Protein AF-A0A060W1A6-F1 (afdb_monomer_lite)

pLDDT: mean 77.22, std 20.73, range [36.34, 98.19]

Organism: Oncorhynchus mykiss (NCBI:txid8022)

Foldseek 3Di:
DVVVLVVLVVLLVVLVVLLPCVVLVVLVVVLVVLVVVLVPDCLPPVLVVVLVVLVVQLVVVVVVVVVVVPDPDDPDDDDDCPSVVVSVVVNVVSVVVSVVSVVVSVVSVVVSVVSVVVSVVVVVVSVVSNVVSVVSNVVSVVVVVVVVVVVVVVVVVVVVVVPPPDDDDDDDDDDDDDDDVVVVVVVVVVVVVVVVVVVVVVVVVVVVVVVVVVVVVVVVVVPVVVPPPPDPVVVVVVVVVVVVVVVVVVVPD

Structure (mmCIF, N/CA/C/O backbone):
data_AF-A0A060W1A6-F1
#
_entry.id   AF-A0A060W1A6-F1
#
loop_
_atom_site.group_PDB
_atom_site.id
_atom_site.type_symbol
_atom_site.label_atom_id
_atom_site.label_alt_id
_atom_site.label_comp_id
_atom_site.label_asym_id
_atom_site.label_entity_id
_atom_site.label_seq_id
_atom_site.pdbx_PDB_ins_code
_atom_site.Cartn_x
_atom_site.Cartn_y
_atom_site.Cartn_z
_atom_site.occupancy
_atom_site.B_iso_or_equiv
_atom_site.auth_seq_id
_atom_site.auth_comp_id
_atom_site.auth_asym_id
_atom_site.auth_atom_id
_atom_site.pdbx_PDB_model_num
ATOM 1 N N . MET A 1 1 ? 19.693 -1.799 -41.233 1.00 82.56 1 MET A N 1
ATOM 2 C CA . MET A 1 1 ? 20.035 -0.903 -40.112 1.00 82.56 1 MET A CA 1
ATOM 3 C C . MET A 1 1 ? 18.896 0.068 -39.831 1.00 82.56 1 MET A C 1
ATOM 5 O O . MET A 1 1 ? 18.281 -0.092 -38.795 1.00 82.56 1 MET A O 1
ATOM 9 N N . LEU A 1 2 ? 18.504 0.937 -40.778 1.00 84.94 2 LEU A N 1
ATOM 10 C CA . LEU A 1 2 ? 17.383 1.883 -40.603 1.00 84.94 2 LEU A CA 1
ATOM 11 C C . LEU A 1 2 ? 16.088 1.234 -40.075 1.00 84.94 2 LEU A C 1
ATOM 13 O O . LEU A 1 2 ? 15.564 1.667 -39.060 1.00 84.94 2 LEU A O 1
ATOM 17 N N . LYS A 1 3 ? 15.629 0.143 -40.707 1.00 88.06 3 LYS A N 1
ATOM 18 C CA . LYS A 1 3 ? 14.440 -0.597 -40.253 1.00 88.06 3 LYS A CA 1
ATOM 19 C C . LYS A 1 3 ? 14.580 -1.135 -38.822 1.00 88.06 3 LYS A C 1
ATOM 21 O O . LYS A 1 3 ? 13.677 -0.964 -38.027 1.00 88.06 3 LYS A O 1
ATOM 26 N N . ALA A 1 4 ? 15.735 -1.707 -38.479 1.00 88.81 4 ALA A N 1
ATOM 27 C CA . ALA A 1 4 ? 15.982 -2.228 -37.134 1.00 88.81 4 ALA A CA 1
ATOM 28 C C . ALA A 1 4 ? 15.995 -1.116 -36.070 1.00 88.81 4 ALA A C 1
ATOM 30 O O . ALA A 1 4 ? 15.543 -1.342 -34.960 1.00 88.81 4 ALA A O 1
ATOM 31 N N . TRP A 1 5 ? 16.483 0.082 -36.408 1.00 90.00 5 TRP A N 1
ATOM 32 C CA . TRP A 1 5 ? 16.434 1.234 -35.501 1.00 90.00 5 TRP A CA 1
ATOM 33 C C . TRP A 1 5 ? 15.017 1.766 -35.312 1.00 90.00 5 TRP A C 1
ATOM 35 O O . TRP A 1 5 ? 14.686 2.203 -34.219 1.00 90.00 5 TRP A O 1
ATOM 45 N N . GLN A 1 6 ? 14.193 1.706 -36.356 1.00 90.81 6 GLN A N 1
ATOM 46 C CA . GLN A 1 6 ? 12.785 2.077 -36.280 1.00 90.81 6 GLN A CA 1
ATOM 47 C C . GLN A 1 6 ? 11.972 1.053 -35.471 1.00 90.81 6 GLN A C 1
ATOM 49 O O . GLN A 1 6 ? 11.117 1.434 -34.678 1.00 90.81 6 GLN A O 1
ATOM 54 N N . ASP A 1 7 ? 12.274 -0.239 -35.620 1.00 91.50 7 ASP A N 1
ATOM 55 C CA . ASP A 1 7 ? 11.693 -1.299 -34.788 1.00 91.50 7 ASP A CA 1
ATOM 56 C C . ASP A 1 7 ? 12.111 -1.121 -33.312 1.00 91.50 7 ASP A C 1
ATOM 58 O O . ASP A 1 7 ? 11.297 -1.290 -32.403 1.00 91.50 7 ASP A O 1
ATOM 62 N N . ASP A 1 8 ? 13.372 -0.741 -33.065 1.00 91.06 8 ASP A N 1
ATOM 63 C CA . ASP A 1 8 ? 13.878 -0.441 -31.724 1.00 91.06 8 ASP A CA 1
ATOM 64 C C . ASP A 1 8 ? 13.192 0.807 -31.117 1.00 91.06 8 ASP A C 1
ATOM 66 O O . ASP A 1 8 ? 12.841 0.807 -29.940 1.00 91.06 8 ASP A O 1
ATOM 70 N N . GLU A 1 9 ? 12.943 1.853 -31.907 1.00 88.81 9 GLU A N 1
ATOM 71 C CA . GLU A 1 9 ? 12.192 3.049 -31.488 1.00 88.81 9 GLU A CA 1
ATOM 72 C C . GLU A 1 9 ? 10.755 2.702 -31.071 1.00 88.81 9 GLU A C 1
ATOM 74 O O . GLU A 1 9 ? 10.356 2.985 -29.944 1.00 88.81 9 GLU A O 1
ATOM 79 N N . GLN A 1 10 ? 10.016 1.972 -31.913 1.00 91.31 10 GLN A N 1
ATOM 80 C CA . GLN A 1 10 ? 8.648 1.535 -31.597 1.00 91.31 10 GLN A CA 1
ATOM 81 C C . GLN A 1 10 ? 8.587 0.658 -30.341 1.00 91.31 10 GLN A C 1
ATOM 83 O O . GLN A 1 10 ? 7.646 0.735 -29.549 1.00 91.31 10 GLN A O 1
ATOM 88 N N . LYS A 1 11 ? 9.596 -0.196 -30.145 1.00 91.75 11 LYS A N 1
ATOM 89 C CA . LYS A 1 11 ? 9.701 -1.032 -28.950 1.00 91.75 11 LYS A CA 1
ATOM 90 C C . LYS A 1 11 ? 9.964 -0.201 -27.691 1.00 91.75 11 LYS A C 1
ATOM 92 O O . LYS A 1 11 ? 9.432 -0.538 -26.637 1.00 91.75 11 LYS A O 1
ATOM 97 N N . ALA A 1 12 ? 10.759 0.864 -27.793 1.00 90.19 12 ALA A N 1
ATOM 98 C CA . ALA A 1 12 ? 10.989 1.788 -26.687 1.00 90.19 12 ALA A CA 1
ATOM 99 C C . ALA A 1 12 ? 9.704 2.538 -26.301 1.00 90.19 12 ALA A C 1
ATOM 101 O O . ALA A 1 12 ? 9.381 2.596 -25.116 1.00 90.19 12 ALA A O 1
ATOM 102 N N . ASP A 1 13 ? 8.927 3.000 -27.284 1.00 88.69 13 ASP A N 1
ATOM 103 C CA . ASP A 1 13 ? 7.631 3.653 -27.045 1.00 88.69 13 ASP A CA 1
ATOM 104 C C . ASP A 1 13 ? 6.638 2.721 -26.328 1.00 88.69 13 ASP A C 1
ATOM 106 O O . ASP A 1 13 ? 5.902 3.137 -25.429 1.00 88.69 13 ASP A O 1
ATOM 110 N N . ALA A 1 14 ? 6.645 1.430 -26.674 1.00 89.69 14 ALA A N 1
ATOM 111 C CA . ALA A 1 14 ? 5.808 0.433 -26.012 1.00 89.69 14 ALA A CA 1
ATOM 112 C C . ALA A 1 14 ? 6.161 0.255 -24.522 1.00 89.69 14 ALA A C 1
ATOM 114 O O . ALA A 1 14 ? 5.269 0.028 -23.702 1.00 89.69 14 ALA A O 1
ATOM 115 N N . PHE A 1 15 ? 7.434 0.394 -24.136 1.00 88.38 15 PHE A N 1
ATOM 116 C CA . PHE A 1 15 ? 7.837 0.304 -22.728 1.00 88.38 15 PHE A CA 1
ATOM 117 C C . PHE A 1 15 ? 7.279 1.442 -21.874 1.00 88.38 15 PHE A C 1
ATOM 119 O O . PHE A 1 15 ? 6.982 1.226 -20.698 1.00 88.38 15 PHE A O 1
ATOM 126 N N . THR A 1 16 ? 7.088 2.629 -22.453 1.00 79.25 16 THR A N 1
ATOM 127 C CA . THR A 1 16 ? 6.478 3.768 -21.757 1.00 79.25 16 THR A CA 1
ATOM 128 C C . THR A 1 16 ? 5.019 3.494 -21.393 1.00 79.25 16 THR A C 1
ATOM 130 O O . THR A 1 16 ? 4.589 3.881 -20.313 1.00 79.25 16 THR A O 1
ATOM 133 N N . GLN A 1 17 ? 4.280 2.766 -22.236 1.00 72.19 17 GLN A N 1
ATOM 134 C CA . GLN A 1 17 ? 2.898 2.360 -21.942 1.00 72.19 17 GLN A CA 1
ATOM 135 C C . GLN A 1 17 ? 2.829 1.209 -20.926 1.00 72.19 17 GLN A C 1
ATOM 137 O O . GLN A 1 17 ? 1.973 1.200 -20.052 1.00 72.19 17 GLN A O 1
ATOM 142 N N . VAL A 1 18 ? 3.749 0.242 -21.003 1.00 67.19 18 VAL A N 1
ATOM 143 C CA . VAL A 1 18 ? 3.794 -0.906 -20.073 1.00 67.19 18 VAL A CA 1
ATOM 144 C C . VAL A 1 18 ? 4.237 -0.499 -18.658 1.00 67.19 18 VAL A C 1
ATOM 146 O O . VAL A 1 18 ? 3.909 -1.179 -17.688 1.00 67.19 18 VAL A O 1
ATOM 149 N N . SER A 1 19 ? 4.954 0.617 -18.528 1.00 66.50 19 SER A N 1
ATOM 150 C CA . SER A 1 19 ? 5.417 1.165 -17.246 1.00 66.50 19 SER A CA 1
ATOM 151 C C . SER A 1 19 ? 4.411 2.124 -16.599 1.00 66.50 19 SER A C 1
ATOM 153 O O . SER A 1 19 ? 4.788 2.905 -15.729 1.00 66.50 19 SER A O 1
ATOM 155 N N . GLU A 1 20 ? 3.145 2.123 -17.022 1.00 74.94 20 GLU A N 1
ATOM 156 C CA . GLU A 1 20 ? 2.114 2.967 -16.417 1.00 74.94 20 GLU A CA 1
ATOM 157 C C . GLU A 1 20 ? 1.774 2.464 -15.001 1.00 74.94 20 GLU A C 1
ATOM 159 O O . GLU A 1 20 ? 0.906 1.622 -14.799 1.00 74.94 20 GLU A O 1
ATOM 164 N N . VAL A 1 21 ? 2.499 2.976 -14.001 1.00 87.62 21 VAL A N 1
ATOM 165 C CA . VAL A 1 21 ? 2.339 2.645 -12.568 1.00 87.62 21 VAL A CA 1
ATOM 166 C C . VAL A 1 21 ? 1.267 3.512 -11.889 1.00 87.62 21 VAL A C 1
ATOM 168 O O . VAL A 1 21 ? 0.930 3.279 -10.731 1.00 87.62 21 VAL A O 1
ATOM 171 N N . GLY A 1 22 ? 0.684 4.486 -12.600 1.00 89.00 22 GLY A N 1
ATOM 172 C CA . GLY A 1 22 ? -0.256 5.463 -12.032 1.00 89.00 22 GLY A CA 1
ATOM 173 C C . GLY A 1 22 ? -1.437 4.830 -11.290 1.00 89.00 22 GLY A C 1
ATOM 174 O O . GLY A 1 22 ? -1.790 5.274 -10.204 1.00 89.00 22 GLY A O 1
ATOM 175 N N . TYR A 1 23 ? -1.973 3.719 -11.799 1.00 91.62 23 TYR A N 1
ATOM 176 C CA . TYR A 1 23 ? -3.067 3.004 -11.136 1.00 91.62 23 TYR A CA 1
ATOM 177 C C . TYR A 1 23 ? -2.673 2.417 -9.767 1.00 91.62 23 TYR A C 1
ATOM 179 O O . TYR A 1 23 ? -3.511 2.345 -8.870 1.00 91.62 23 TYR A O 1
ATOM 187 N N . LEU A 1 24 ? -1.412 1.993 -9.586 1.00 94.62 24 LEU A N 1
ATOM 188 C CA . LEU A 1 24 ? -0.920 1.500 -8.295 1.00 94.62 24 LEU A CA 1
ATOM 189 C C . LEU A 1 24 ? -0.750 2.646 -7.304 1.00 94.62 24 LEU A C 1
ATOM 191 O O . LEU A 1 24 ? -1.066 2.466 -6.133 1.00 94.62 24 LEU A O 1
ATOM 195 N N . ASP A 1 25 ? -0.289 3.808 -7.767 1.00 94.25 25 ASP A N 1
ATOM 196 C CA . ASP A 1 25 ? -0.175 5.006 -6.933 1.00 94.25 25 ASP A CA 1
ATOM 197 C C . ASP A 1 25 ? -1.554 5.462 -6.435 1.00 94.25 25 ASP A C 1
ATOM 199 O O . ASP A 1 25 ? -1.754 5.639 -5.235 1.00 94.25 25 ASP A O 1
ATOM 203 N N . GLU A 1 26 ? -2.551 5.520 -7.322 1.00 95.44 26 GLU A N 1
ATOM 204 C CA . GLU A 1 26 ? -3.940 5.813 -6.949 1.00 95.44 26 GLU A CA 1
ATOM 205 C C . GLU A 1 26 ? -4.497 4.799 -5.932 1.00 95.44 26 GLU A C 1
ATOM 207 O O . GLU A 1 26 ? -5.104 5.190 -4.928 1.00 95.44 26 GLU A O 1
ATOM 212 N N . GLU A 1 27 ? -4.266 3.497 -6.149 1.00 95.75 27 GLU A N 1
ATOM 213 C CA . GLU A 1 27 ? -4.705 2.432 -5.237 1.00 95.75 27 GLU A CA 1
ATOM 214 C C . GLU A 1 27 ? -4.027 2.555 -3.858 1.00 95.75 27 GLU A C 1
ATOM 216 O O . GLU A 1 27 ? -4.690 2.394 -2.828 1.00 95.75 27 GLU A O 1
ATOM 221 N N . ILE A 1 28 ? -2.732 2.895 -3.823 1.00 97.38 28 ILE A N 1
ATOM 222 C CA . ILE A 1 28 ? -1.958 3.123 -2.594 1.00 97.38 28 ILE A CA 1
ATOM 223 C C . ILE A 1 28 ? -2.456 4.363 -1.856 1.00 97.38 28 ILE A C 1
ATOM 225 O O . ILE A 1 28 ? -2.687 4.289 -0.650 1.00 97.38 28 ILE A O 1
ATOM 229 N N . VAL A 1 29 ? -2.651 5.485 -2.550 1.00 97.69 29 VAL A N 1
ATOM 230 C CA . VAL A 1 29 ? -3.128 6.739 -1.951 1.00 97.69 29 VAL A CA 1
ATOM 231 C C . VAL A 1 29 ? -4.530 6.561 -1.371 1.00 97.69 29 VAL A C 1
ATOM 233 O O . VAL A 1 29 ? -4.781 6.979 -0.239 1.00 97.69 29 VAL A O 1
ATOM 236 N N . CYS A 1 30 ? -5.425 5.889 -2.099 1.00 97.50 30 CYS A N 1
ATOM 237 C CA . CYS A 1 30 ? -6.768 5.571 -1.617 1.00 97.50 30 CYS A CA 1
ATOM 238 C C . CYS A 1 30 ? -6.733 4.660 -0.382 1.00 97.50 30 CYS A C 1
ATOM 240 O O . CYS A 1 30 ? -7.434 4.902 0.596 1.00 97.50 30 CYS A O 1
ATOM 242 N N . LEU A 1 31 ? -5.905 3.614 -0.388 1.00 97.81 31 LEU A N 1
ATOM 243 C CA . LEU A 1 31 ? -5.775 2.732 0.770 1.00 97.81 31 LEU A CA 1
ATOM 244 C C . LEU A 1 31 ? -5.149 3.455 1.971 1.00 97.81 31 LEU A C 1
ATOM 246 O O . LEU A 1 31 ? -5.544 3.236 3.116 1.00 97.81 31 LEU A O 1
ATOM 250 N N . HIS A 1 32 ? -4.179 4.332 1.721 1.00 97.44 32 HIS A N 1
ATOM 251 C CA . HIS A 1 32 ? -3.531 5.122 2.757 1.00 97.44 32 HIS A CA 1
ATOM 252 C C . HIS A 1 32 ? -4.511 6.091 3.425 1.00 97.44 32 HIS A C 1
ATOM 254 O O . HIS A 1 32 ? -4.523 6.184 4.654 1.00 97.44 32 HIS A O 1
ATOM 260 N N . SER A 1 33 ? -5.365 6.775 2.653 1.00 96.75 33 SER A N 1
ATOM 261 C CA . SER A 1 33 ? -6.379 7.670 3.219 1.00 96.75 33 SER A CA 1
ATOM 262 C C . SER A 1 33 ? -7.366 6.912 4.111 1.00 96.75 33 SER A C 1
ATOM 264 O O . SER A 1 33 ? -7.605 7.341 5.241 1.00 96.75 33 SER A O 1
ATOM 266 N N . GLU A 1 34 ? -7.842 5.739 3.682 1.00 95.75 34 GLU A N 1
ATOM 267 C CA . GLU A 1 34 ? -8.705 4.869 4.495 1.00 95.75 34 GLU A CA 1
ATOM 268 C C . GLU A 1 34 ? -8.041 4.461 5.823 1.00 95.75 34 GLU A C 1
ATOM 270 O O . GLU A 1 34 ? -8.668 4.506 6.885 1.00 95.75 34 GLU A O 1
ATOM 275 N N . ILE A 1 35 ? -6.754 4.099 5.797 1.00 95.81 35 ILE A N 1
ATOM 276 C CA . ILE A 1 35 ? -5.996 3.739 7.006 1.00 95.81 35 ILE A CA 1
ATOM 277 C C . ILE A 1 35 ? -5.891 4.930 7.961 1.00 95.81 35 ILE A C 1
ATOM 279 O O . ILE A 1 35 ? -6.104 4.779 9.167 1.00 95.81 35 ILE A O 1
ATOM 283 N N . VAL A 1 36 ? -5.583 6.119 7.440 1.00 95.25 36 VAL A N 1
ATOM 284 C CA . VAL A 1 36 ? -5.479 7.341 8.248 1.00 95.25 36 VAL A CA 1
ATOM 285 C C . VAL A 1 36 ? -6.828 7.692 8.881 1.00 95.25 36 VAL A C 1
ATOM 287 O O . VAL A 1 36 ? -6.881 8.057 10.059 1.00 95.25 36 VAL A O 1
ATOM 290 N N . GLU A 1 37 ? -7.929 7.547 8.146 1.00 92.12 37 GLU A N 1
ATOM 291 C CA . GLU A 1 37 ? -9.279 7.742 8.681 1.00 92.12 37 GLU A CA 1
ATOM 292 C C . GLU A 1 37 ? -9.609 6.738 9.793 1.00 92.12 37 GLU A C 1
ATOM 294 O O . GLU A 1 37 ? -10.114 7.129 10.852 1.00 92.12 37 GLU A O 1
ATOM 299 N N . LEU A 1 38 ? -9.256 5.461 9.610 1.00 91.19 38 LEU A N 1
ATOM 300 C CA . LEU A 1 38 ? -9.423 4.429 10.636 1.00 91.19 38 LEU A CA 1
ATOM 301 C C . LEU A 1 38 ? -8.630 4.746 11.909 1.00 91.19 38 LEU A C 1
ATOM 303 O O . LEU A 1 38 ? -9.170 4.622 13.010 1.00 91.19 38 LEU A O 1
ATOM 307 N N . GLN A 1 39 ? -7.383 5.204 11.776 1.00 88.81 39 GLN A N 1
ATOM 308 C CA . GLN A 1 39 ? -6.528 5.585 12.907 1.00 88.81 39 GLN A CA 1
ATOM 309 C C . GLN A 1 39 ? -7.038 6.824 13.655 1.00 88.81 39 GLN A C 1
ATOM 311 O O . GLN A 1 39 ? -6.827 6.955 14.863 1.00 88.81 39 GLN A O 1
ATOM 316 N N . ARG A 1 40 ? -7.731 7.736 12.964 1.00 87.94 40 ARG A N 1
ATOM 317 C CA . ARG A 1 40 ? -8.351 8.918 13.581 1.00 87.94 40 ARG A CA 1
ATOM 318 C C . ARG A 1 40 ? -9.650 8.615 14.324 1.00 87.94 40 ARG A C 1
ATOM 320 O O . ARG A 1 40 ? -10.127 9.476 15.068 1.00 87.94 40 ARG A O 1
ATOM 327 N N . SER A 1 41 ? -10.222 7.424 14.163 1.00 79.88 41 SER A N 1
ATOM 328 C CA . SER A 1 41 ? -11.489 7.083 14.804 1.00 79.88 41 SER A CA 1
ATOM 329 C C . SER A 1 41 ? -11.366 7.057 16.342 1.00 79.88 41 SER A C 1
ATOM 331 O O . SER A 1 41 ? -10.503 6.366 16.888 1.00 79.88 41 SER A O 1
ATOM 333 N N . PRO A 1 42 ? -12.236 7.761 17.097 1.00 69.12 42 PRO A N 1
ATOM 334 C CA . PRO A 1 42 ? -12.169 7.861 18.563 1.00 69.12 42 PRO A CA 1
ATOM 335 C C . PRO A 1 42 ? -12.665 6.601 19.299 1.00 69.12 42 PRO A C 1
ATOM 337 O O . PRO A 1 42 ? -13.009 6.660 20.481 1.00 69.12 42 PRO A O 1
ATOM 340 N N . PHE A 1 43 ? -12.719 5.472 18.600 1.00 66.31 43 PHE A N 1
ATOM 341 C CA . PHE A 1 43 ? -13.570 4.331 18.896 1.00 66.31 43 PHE A CA 1
ATOM 342 C C . PHE A 1 43 ? -13.287 3.646 20.240 1.00 66.31 43 PHE A C 1
ATOM 344 O O . PHE A 1 43 ? -14.209 3.281 20.961 1.00 66.31 43 PHE A O 1
ATOM 351 N N . ALA A 1 44 ? -12.014 3.545 20.624 1.00 59.25 44 ALA A N 1
ATOM 352 C CA . ALA A 1 44 ? -11.625 2.944 21.899 1.00 59.25 44 ALA A CA 1
ATOM 353 C C . ALA A 1 44 ? -11.688 3.932 23.078 1.00 59.25 44 ALA A C 1
ATOM 355 O O . ALA A 1 44 ? -11.971 3.536 24.204 1.00 59.25 44 ALA A O 1
ATOM 356 N N . ARG A 1 45 ? -11.438 5.228 22.835 1.00 61.44 45 ARG A N 1
ATOM 357 C CA . ARG A 1 45 ? -11.211 6.201 23.918 1.00 61.44 45 ARG A CA 1
ATOM 358 C C . ARG A 1 45 ? -12.487 6.646 24.625 1.00 61.44 45 ARG A C 1
ATOM 360 O O . ARG A 1 45 ? -12.491 6.696 25.839 1.00 61.44 45 ARG A O 1
ATOM 367 N N . ARG A 1 46 ? -13.574 6.933 23.901 1.00 64.94 46 ARG A N 1
ATOM 368 C CA . ARG A 1 46 ? -14.823 7.430 24.529 1.00 64.94 46 ARG A CA 1
ATOM 369 C C . ARG A 1 46 ? -15.660 6.340 25.207 1.00 64.94 46 ARG A C 1
ATOM 371 O O . ARG A 1 46 ? -16.673 6.636 25.828 1.00 64.94 46 ARG A O 1
ATOM 378 N N . GLN A 1 47 ? -15.298 5.079 25.003 1.00 65.62 47 GLN A N 1
ATOM 379 C CA . GLN A 1 47 ? -16.130 3.934 25.353 1.00 65.62 47 GLN A CA 1
ATOM 380 C C . GLN A 1 47 ? -15.683 3.246 26.650 1.00 65.62 47 GLN A C 1
ATOM 382 O O . GLN A 1 47 ? -16.516 2.627 27.318 1.00 65.62 47 GLN A O 1
ATOM 387 N N . ALA A 1 48 ? -14.405 3.395 27.019 1.00 71.75 48 ALA A N 1
ATOM 388 C CA . ALA A 1 48 ? -13.881 2.992 28.322 1.00 71.75 48 ALA A CA 1
ATOM 389 C C . ALA A 1 48 ? -14.642 3.694 29.463 1.00 71.75 48 ALA A C 1
ATOM 391 O O . ALA A 1 48 ? -15.121 3.023 30.375 1.00 71.75 48 ALA A O 1
ATOM 392 N N . ASP A 1 49 ? -14.898 4.998 29.312 1.00 81.69 49 ASP A N 1
ATOM 393 C CA . ASP A 1 49 ? -15.547 5.848 30.318 1.00 81.69 49 ASP A CA 1
ATOM 394 C C . ASP A 1 49 ? -16.931 5.338 30.766 1.00 81.69 49 ASP A C 1
ATOM 396 O O . ASP A 1 49 ? -17.286 5.412 31.938 1.00 81.69 49 ASP A O 1
ATOM 400 N N . ILE A 1 50 ? -17.746 4.803 29.847 1.00 87.62 50 ILE A N 1
ATOM 401 C CA . ILE A 1 50 ? -19.105 4.326 30.176 1.00 87.62 50 ILE A CA 1
ATOM 402 C C . ILE A 1 50 ? -19.048 3.018 30.970 1.00 87.62 50 ILE A C 1
ATOM 404 O O . ILE A 1 50 ? -19.867 2.784 31.859 1.00 87.62 50 ILE A O 1
ATOM 408 N N . MET A 1 51 ? -18.111 2.136 30.625 1.00 88.56 51 MET A N 1
ATOM 409 C CA . MET A 1 51 ? -17.984 0.842 31.289 1.00 88.56 51 MET A CA 1
ATOM 410 C C . MET A 1 51 ? -17.420 1.004 32.703 1.00 88.56 51 MET A C 1
ATOM 412 O O . MET A 1 51 ? -17.925 0.371 33.626 1.00 88.56 51 MET A O 1
ATOM 416 N N . GLU A 1 52 ? -16.470 1.924 32.871 1.00 91.12 52 GLU A N 1
ATOM 417 C CA . GLU A 1 52 ? -15.921 2.322 34.169 1.00 91.12 52 GLU A CA 1
ATOM 418 C C . GLU A 1 52 ? -17.010 2.916 35.083 1.00 91.12 52 GLU A C 1
ATOM 420 O O . GLU A 1 52 ? -17.156 2.503 36.230 1.00 91.12 52 GLU A O 1
ATOM 425 N N . GLN A 1 53 ? -17.893 3.773 34.556 1.00 93.62 53 GLN A N 1
ATOM 426 C CA . GLN A 1 53 ? -19.032 4.305 35.325 1.00 93.62 53 GLN A CA 1
ATOM 427 C C . GLN A 1 53 ? -20.006 3.217 35.809 1.00 93.62 53 GLN A C 1
ATOM 429 O O . GLN A 1 53 ? -20.553 3.302 36.914 1.00 93.62 53 GLN A O 1
ATOM 434 N N . LEU A 1 54 ? -20.266 2.194 34.987 1.00 94.25 54 LEU A N 1
ATOM 435 C CA . LEU A 1 54 ? -21.137 1.078 35.372 1.00 94.25 54 LEU A CA 1
ATOM 436 C C . LEU A 1 54 ? -20.489 0.204 36.453 1.00 94.25 54 LEU A C 1
ATOM 438 O O . LEU A 1 54 ? -21.185 -0.254 37.364 1.00 94.25 54 LEU A O 1
ATOM 442 N N . GLU A 1 55 ? -19.171 0.013 36.382 1.00 95.06 55 GLU A N 1
ATOM 443 C CA . GLU A 1 55 ? -18.390 -0.656 37.422 1.00 95.06 55 GLU A CA 1
ATOM 444 C C . GLU A 1 55 ? -18.448 0.118 38.745 1.00 95.06 55 GLU A C 1
ATOM 446 O O . GLU A 1 55 ? -18.830 -0.450 39.772 1.00 95.06 55 GLU A O 1
ATOM 451 N N . GLU A 1 56 ? -18.158 1.422 38.726 1.00 96.75 56 GLU A N 1
ATOM 452 C CA . GLU A 1 56 ? -18.222 2.279 39.914 1.00 96.75 56 GLU A CA 1
ATOM 453 C C . GLU A 1 56 ? -19.606 2.236 40.569 1.00 96.75 56 GLU A C 1
ATOM 455 O O . GLU A 1 56 ? -19.726 2.088 41.792 1.00 96.75 56 GLU A O 1
ATOM 460 N N . LYS A 1 57 ? -20.672 2.282 39.759 1.00 96.62 57 LYS A N 1
ATOM 461 C CA . LYS A 1 57 ? -22.048 2.168 40.250 1.00 96.62 57 LYS A CA 1
ATOM 462 C C . LYS A 1 57 ? -22.299 0.823 40.938 1.00 96.62 57 LYS A C 1
ATOM 464 O O . LYS A 1 57 ? -22.919 0.791 42.004 1.00 96.62 57 LYS A O 1
ATOM 469 N N . ALA A 1 58 ? -21.824 -0.283 40.365 1.00 96.75 58 ALA A N 1
ATOM 470 C CA . ALA A 1 58 ? -21.971 -1.611 40.962 1.00 96.75 58 ALA A CA 1
ATOM 471 C C . ALA A 1 58 ? -21.205 -1.730 42.292 1.00 96.75 58 ALA A C 1
ATOM 473 O O . ALA A 1 58 ? -21.741 -2.255 43.274 1.00 96.75 58 ALA A O 1
ATOM 474 N N . ILE A 1 59 ? -19.984 -1.185 42.349 1.00 97.25 59 ILE A N 1
ATOM 475 C CA . ILE A 1 59 ? -19.170 -1.117 43.569 1.00 97.25 59 ILE A CA 1
ATOM 476 C C . ILE A 1 59 ? -19.914 -0.347 44.666 1.00 97.25 59 ILE A C 1
ATOM 478 O O . ILE A 1 59 ? -19.966 -0.797 45.814 1.00 97.25 59 ILE A O 1
ATOM 482 N N . GLU A 1 60 ? -20.512 0.796 44.332 1.00 97.00 60 GLU A N 1
ATOM 483 C CA . GLU A 1 60 ? -21.222 1.633 45.297 1.00 97.00 60 GLU A CA 1
ATOM 484 C C . GLU A 1 60 ? -22.497 0.957 45.826 1.00 97.00 60 GLU A C 1
ATOM 486 O O . GLU A 1 60 ? -22.719 0.904 47.038 1.00 97.00 60 GLU A O 1
ATOM 491 N N . LEU A 1 61 ? -23.285 0.327 44.948 1.00 95.31 61 LEU A N 1
ATOM 492 C CA . LEU A 1 61 ? -24.451 -0.469 45.351 1.00 95.31 61 LEU A CA 1
ATOM 493 C C . LEU A 1 61 ? -24.062 -1.617 46.297 1.00 95.31 61 LEU A C 1
ATOM 495 O O . LEU A 1 61 ? -24.752 -1.879 47.286 1.00 95.31 61 LEU A O 1
ATOM 499 N N . TYR A 1 62 ? -22.931 -2.278 46.043 1.00 94.06 62 TYR A N 1
ATOM 500 C CA . TYR A 1 62 ? -22.426 -3.331 46.921 1.00 94.06 62 TYR A CA 1
ATOM 501 C C . TYR A 1 62 ? -21.970 -2.796 48.287 1.00 94.06 62 TYR A C 1
ATOM 503 O O . TYR A 1 62 ? -22.280 -3.394 49.323 1.00 94.06 62 TYR A O 1
ATOM 511 N N . LYS A 1 63 ? -21.276 -1.649 48.326 1.00 93.75 63 LYS A N 1
ATOM 512 C CA . LYS A 1 63 ? -20.902 -0.987 49.589 1.00 93.75 63 LYS A CA 1
ATOM 513 C C . LYS A 1 63 ? -22.136 -0.650 50.426 1.00 93.75 63 LYS A C 1
ATOM 515 O O . LYS A 1 63 ? -22.144 -0.932 51.626 1.00 93.75 63 LYS A O 1
ATOM 520 N N . GLN A 1 64 ? -23.183 -0.114 49.799 1.00 90.81 64 GLN A N 1
ATOM 521 C CA . GLN A 1 64 ? -24.447 0.212 50.464 1.00 90.81 64 GLN A CA 1
ATOM 522 C C . GLN A 1 64 ? -25.130 -1.034 51.037 1.00 90.81 64 GLN A C 1
ATOM 524 O O . GLN A 1 64 ? -25.566 -1.020 52.190 1.00 90.81 64 GLN A O 1
ATOM 529 N N . LEU A 1 65 ? -25.173 -2.131 50.276 1.00 87.94 65 LEU A N 1
ATOM 530 C CA . LEU A 1 65 ? -25.705 -3.411 50.750 1.00 87.94 65 LEU A CA 1
ATOM 531 C C . LEU A 1 65 ? -24.923 -3.923 51.970 1.00 87.94 65 LEU A C 1
ATOM 533 O O . LEU A 1 65 ? -25.510 -4.273 52.994 1.00 87.94 65 LEU A O 1
ATOM 537 N N . LYS A 1 66 ? -23.588 -3.903 51.896 1.00 88.19 66 LYS A N 1
ATOM 538 C CA . LYS A 1 66 ? -22.707 -4.332 52.991 1.00 88.19 66 LYS A CA 1
ATOM 539 C C . LYS A 1 66 ? -22.871 -3.472 54.247 1.00 88.19 66 LYS A C 1
ATOM 541 O O . LYS A 1 66 ? -22.765 -4.002 55.352 1.00 88.19 66 LYS A O 1
ATOM 546 N N . ALA A 1 67 ? -23.114 -2.170 54.095 1.00 87.44 67 ALA A N 1
ATOM 547 C CA . ALA A 1 67 ? -23.386 -1.262 55.208 1.00 87.44 67 ALA A CA 1
ATOM 548 C C . ALA A 1 67 ? -24.741 -1.563 55.869 1.00 87.44 67 ALA A C 1
ATOM 550 O O . ALA A 1 67 ? -24.804 -1.667 57.093 1.00 87.44 67 ALA A O 1
ATOM 551 N N . LYS A 1 68 ? -25.794 -1.793 55.070 1.00 80.38 68 LYS A N 1
ATOM 552 C CA . LYS A 1 68 ? -27.129 -2.178 55.563 1.00 80.38 68 LYS A CA 1
ATOM 553 C C . LYS A 1 68 ? -27.122 -3.510 56.320 1.00 80.38 68 LYS A C 1
ATOM 555 O O . LYS A 1 68 ? -27.778 -3.624 57.344 1.00 80.38 68 LYS A O 1
ATOM 560 N N . CYS A 1 69 ? -26.328 -4.496 55.898 1.00 76.38 69 CYS A N 1
ATOM 561 C CA . CYS A 1 69 ? -26.200 -5.763 56.634 1.00 76.38 69 CYS A CA 1
ATOM 562 C C . CYS A 1 69 ? -25.521 -5.631 58.012 1.00 76.38 69 CYS A C 1
ATOM 564 O O . CYS A 1 69 ? -25.591 -6.561 58.810 1.00 76.38 69 CYS A O 1
ATOM 566 N N . LYS A 1 70 ? -24.826 -4.520 58.293 1.00 78.06 70 LYS A N 1
ATOM 567 C CA . LYS A 1 70 ? -24.130 -4.281 59.568 1.00 78.06 70 LYS A CA 1
ATOM 568 C C . LYS A 1 70 ? -24.946 -3.450 60.569 1.00 78.06 70 LYS A C 1
ATOM 570 O O . LYS A 1 70 ? -24.467 -3.250 61.683 1.00 78.06 70 LYS A O 1
ATOM 575 N N . SER A 1 71 ? -26.122 -2.935 60.197 1.00 71.19 71 SER A N 1
ATOM 576 C CA . SER A 1 71 ? -26.942 -2.117 61.101 1.00 71.19 71 SER A CA 1
ATOM 577 C C . SER A 1 71 ? -27.701 -2.976 62.127 1.00 71.19 71 SER A C 1
ATOM 579 O O . SER A 1 71 ? -28.144 -4.061 61.758 1.00 71.19 71 SER A O 1
ATOM 581 N N . PRO A 1 72 ? -27.909 -2.510 63.375 1.00 62.78 72 PRO A N 1
ATOM 582 C CA . PRO A 1 72 ? -28.510 -3.308 64.454 1.00 62.78 72 PRO A CA 1
ATOM 583 C C . PRO A 1 72 ? -30.027 -3.551 64.340 1.00 62.78 72 PRO A C 1
ATOM 585 O O . PRO A 1 72 ? -30.587 -4.227 65.202 1.00 62.78 72 PRO A O 1
ATOM 588 N N . ASP A 1 73 ? -30.702 -2.982 63.337 1.00 62.03 73 ASP A N 1
ATOM 589 C CA . ASP A 1 73 ? -32.158 -3.078 63.198 1.00 62.03 73 ASP A CA 1
ATOM 590 C C . ASP A 1 73 ? -32.621 -4.489 62.776 1.00 62.03 73 ASP A C 1
ATOM 592 O O . ASP A 1 73 ? -31.924 -5.163 62.009 1.00 62.03 73 ASP A O 1
ATOM 596 N N . PRO A 1 74 ? -33.798 -4.962 63.246 1.00 57.53 74 PRO A N 1
ATOM 597 C CA . PRO A 1 74 ? -34.289 -6.308 62.954 1.00 57.53 74 PRO A CA 1
ATOM 598 C C . PRO A 1 74 ? -34.418 -6.520 61.441 1.00 57.53 74 PRO A C 1
ATOM 600 O O . PRO A 1 74 ? -34.829 -5.581 60.749 1.00 57.53 74 PRO A O 1
ATOM 603 N N . PRO A 1 75 ? -34.140 -7.732 60.920 1.00 62.66 75 PRO A N 1
ATOM 604 C CA . PRO A 1 75 ? -34.039 -7.995 59.490 1.00 62.66 75 PRO A CA 1
ATOM 605 C C . PRO A 1 75 ? -35.414 -7.843 58.839 1.00 62.66 75 PRO A C 1
ATOM 607 O O . PRO A 1 75 ? -36.198 -8.787 58.756 1.00 62.66 75 PRO A O 1
ATOM 610 N N . HIS A 1 76 ? -35.730 -6.628 58.403 1.00 56.31 76 HIS A N 1
ATOM 611 C CA . HIS A 1 76 ? -36.917 -6.372 57.610 1.00 56.31 76 HIS A CA 1
ATOM 612 C C . HIS A 1 76 ? -36.657 -6.933 56.214 1.00 56.31 76 HIS A C 1
ATOM 614 O O . HIS A 1 76 ? -35.633 -6.654 55.588 1.00 56.31 76 HIS A O 1
ATOM 620 N N . GLY A 1 77 ? -37.558 -7.827 55.809 1.00 59.91 77 GLY A N 1
ATOM 621 C CA . GLY A 1 77 ? -37.416 -8.707 54.662 1.00 59.91 77 GLY A CA 1
ATOM 622 C C . GLY A 1 77 ? -37.115 -7.995 53.347 1.00 59.91 77 GLY A C 1
ATOM 623 O O . GLY A 1 77 ? -37.453 -6.835 53.156 1.00 59.91 77 GLY A O 1
ATOM 624 N N . TYR A 1 78 ? -36.492 -8.760 52.448 1.00 62.34 78 TYR A N 1
ATOM 625 C CA . TYR A 1 78 ? -36.328 -8.479 51.022 1.00 62.34 78 TYR A CA 1
ATOM 626 C C . TYR A 1 78 ? -35.899 -7.036 50.687 1.00 62.34 78 TYR A C 1
ATOM 628 O O . TYR A 1 78 ? -36.718 -6.148 50.462 1.00 62.34 78 TYR A O 1
ATOM 636 N N . SER A 1 79 ? -34.585 -6.805 50.595 1.00 72.75 79 SER A N 1
ATOM 637 C CA . SER A 1 79 ? -34.075 -5.570 49.988 1.00 72.75 79 SER A CA 1
ATOM 638 C C . SER A 1 79 ? -34.340 -5.567 48.483 1.00 72.75 79 SER A C 1
ATOM 640 O O . SER A 1 79 ? -33.989 -6.518 47.781 1.00 72.75 79 SER A O 1
ATOM 642 N N . ASP A 1 80 ? -34.924 -4.473 47.993 1.00 84.25 80 ASP A N 1
ATOM 643 C CA . ASP A 1 80 ? -35.106 -4.230 46.565 1.00 84.25 80 ASP A CA 1
ATOM 644 C C . ASP A 1 80 ? -33.754 -4.300 45.835 1.00 84.25 80 ASP A C 1
ATOM 646 O O . ASP A 1 80 ? -32.824 -3.549 46.132 1.00 84.25 80 ASP A O 1
ATOM 650 N N . SER A 1 81 ? -33.647 -5.241 44.897 1.00 90.38 81 SER A N 1
ATOM 651 C CA . SER A 1 81 ? -32.448 -5.481 44.086 1.00 90.38 81 SER A CA 1
ATOM 652 C C . SER A 1 81 ? -32.562 -4.885 42.677 1.00 90.38 81 SER A C 1
ATOM 654 O O . SER A 1 81 ? -31.685 -5.117 41.844 1.00 90.38 81 SER A O 1
ATOM 656 N N . SER A 1 82 ? -33.622 -4.121 42.393 1.00 94.88 82 SER A N 1
ATOM 657 C CA . SER A 1 82 ? -33.926 -3.564 41.070 1.00 94.88 82 SER A CA 1
ATOM 658 C C . SER A 1 82 ? -32.767 -2.764 40.468 1.00 94.88 82 SER A C 1
ATOM 660 O O . SER A 1 82 ? -32.407 -2.987 39.314 1.00 94.88 82 SER A O 1
ATOM 662 N N . GLU A 1 83 ? -32.116 -1.891 41.242 1.00 94.69 83 GLU A N 1
ATOM 663 C CA . GLU A 1 83 ? -30.993 -1.076 40.757 1.00 94.69 83 GLU A CA 1
ATOM 664 C C . GLU A 1 83 ? -29.721 -1.898 40.492 1.00 94.69 83 GLU A C 1
ATOM 666 O O . GLU A 1 83 ? -28.979 -1.590 39.554 1.00 94.69 83 GLU A O 1
ATOM 671 N N . MET A 1 84 ? -29.488 -2.977 41.249 1.00 95.62 84 MET A N 1
ATOM 672 C CA . MET A 1 84 ? -28.394 -3.916 40.971 1.00 95.62 84 MET A CA 1
ATOM 673 C C . MET A 1 84 ? -28.663 -4.666 39.665 1.00 95.62 84 MET A C 1
ATOM 675 O O . MET A 1 84 ? -27.815 -4.683 38.775 1.00 95.62 84 MET A O 1
ATOM 679 N N . VAL A 1 85 ? -29.872 -5.215 39.510 1.00 96.88 85 VAL A N 1
ATOM 680 C CA . VAL A 1 85 ? -30.296 -5.907 38.283 1.00 96.88 85 VAL A CA 1
ATOM 681 C C . VAL A 1 85 ? -30.210 -4.972 37.076 1.00 96.88 85 VAL A C 1
ATOM 683 O O . VAL A 1 85 ? -29.666 -5.349 36.044 1.00 96.88 85 VAL A O 1
ATOM 686 N N . LYS A 1 86 ? -30.673 -3.727 37.209 1.00 97.06 86 LYS A N 1
ATOM 687 C CA . LYS A 1 86 ? -30.591 -2.704 36.160 1.00 97.06 86 LYS A CA 1
ATOM 688 C C . LYS A 1 86 ? -29.150 -2.397 35.764 1.00 97.06 86 LYS A C 1
ATOM 690 O O . LYS A 1 86 ? -28.870 -2.313 34.574 1.00 97.06 86 LYS A O 1
ATOM 695 N N . THR A 1 87 ? -28.247 -2.265 36.736 1.00 96.88 87 THR A N 1
ATOM 696 C CA . THR A 1 87 ? -26.819 -2.029 36.469 1.00 96.88 87 THR A CA 1
ATOM 697 C C . THR A 1 87 ? -26.207 -3.218 35.726 1.00 96.88 87 THR A C 1
ATOM 699 O O . THR A 1 87 ? -25.561 -3.018 34.706 1.00 96.88 87 THR A O 1
ATOM 702 N N . ILE A 1 88 ? -26.503 -4.455 36.144 1.00 97.19 88 ILE A N 1
ATOM 703 C CA . ILE A 1 88 ? -26.048 -5.674 35.451 1.00 97.19 88 ILE A CA 1
ATOM 704 C C . ILE A 1 88 ? -26.553 -5.712 34.003 1.00 97.19 88 ILE A C 1
ATOM 706 O O . ILE A 1 88 ? -25.768 -5.932 33.082 1.00 97.19 88 ILE A O 1
ATOM 710 N N . VAL A 1 89 ? -27.849 -5.467 33.785 1.00 97.56 89 VAL A N 1
ATOM 711 C CA . VAL A 1 89 ? -28.441 -5.455 32.437 1.00 97.56 89 VAL A CA 1
ATOM 712 C C . VAL A 1 89 ? -27.788 -4.381 31.561 1.00 97.56 89 VAL A C 1
ATOM 714 O O . VAL A 1 89 ? -27.462 -4.658 30.408 1.00 97.56 89 VAL A O 1
ATOM 717 N N . GLN A 1 90 ? -27.548 -3.182 32.101 1.00 96.50 90 GLN A N 1
ATOM 718 C CA . GLN A 1 90 ? -26.858 -2.105 31.385 1.00 96.50 90 GLN A CA 1
ATOM 719 C C . GLN A 1 90 ? -25.419 -2.484 31.017 1.00 96.50 90 GLN A C 1
ATOM 721 O O . GLN A 1 90 ? -24.999 -2.212 29.894 1.00 96.50 90 GLN A O 1
ATOM 726 N N . THR A 1 91 ? -24.684 -3.149 31.912 1.00 95.50 91 THR A N 1
ATOM 727 C CA . THR A 1 91 ? -23.321 -3.625 31.638 1.00 95.50 91 THR A CA 1
ATOM 728 C C . THR A 1 91 ? -23.295 -4.631 30.498 1.00 95.50 91 THR A C 1
ATOM 730 O O . THR A 1 91 ? -22.512 -4.456 29.569 1.00 95.50 91 THR A O 1
ATOM 733 N N . VAL A 1 92 ? -24.181 -5.632 30.514 1.00 96.50 92 VAL A N 1
ATOM 734 C CA . VAL A 1 92 ? -24.248 -6.643 29.445 1.00 96.50 92 VAL A CA 1
ATOM 735 C C . VAL A 1 92 ? -24.609 -5.999 28.103 1.00 96.50 92 VAL A C 1
ATOM 737 O O . VAL A 1 92 ? -23.935 -6.228 27.103 1.00 96.50 92 VAL A O 1
ATOM 740 N N . GLN A 1 93 ? -25.611 -5.115 28.075 1.00 95.06 93 GLN A N 1
ATOM 741 C CA . GLN A 1 93 ? -26.005 -4.411 26.848 1.00 95.06 93 GLN A CA 1
ATOM 742 C C . GLN A 1 93 ? -24.896 -3.504 26.301 1.00 95.06 93 GLN A C 1
ATOM 744 O O . GLN A 1 93 ? -24.691 -3.426 25.087 1.00 95.06 93 GLN A O 1
ATOM 749 N N . ASN A 1 94 ? -24.179 -2.807 27.187 1.00 92.38 94 ASN A N 1
ATOM 750 C CA . ASN A 1 94 ? -23.046 -1.979 26.800 1.00 92.38 94 ASN A CA 1
ATOM 751 C C . ASN A 1 94 ? -21.906 -2.850 26.263 1.00 92.38 94 ASN A C 1
ATOM 753 O O . ASN A 1 94 ? -21.376 -2.546 25.202 1.00 92.38 94 ASN A O 1
ATOM 757 N N . GLN A 1 95 ? -21.584 -3.963 26.924 1.00 92.19 95 GLN A N 1
ATOM 758 C CA . GLN A 1 95 ? -20.567 -4.908 26.466 1.00 92.19 95 GLN A CA 1
ATOM 759 C C . GLN A 1 95 ? -20.882 -5.452 25.066 1.00 92.19 95 GLN A C 1
ATOM 761 O O . GLN A 1 95 ? -20.009 -5.422 24.200 1.00 92.19 95 GLN 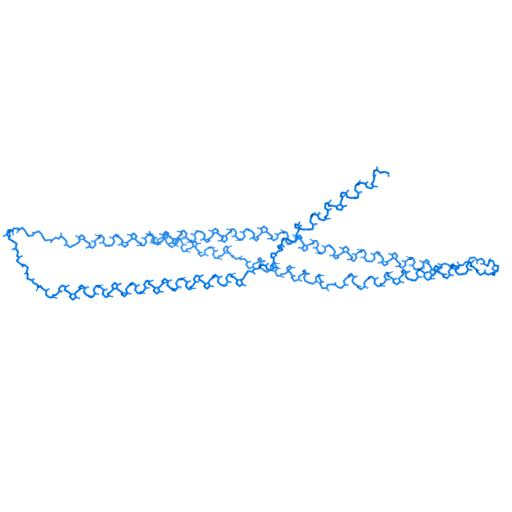A O 1
ATOM 766 N N . ASP A 1 96 ? -22.121 -5.876 24.808 1.00 93.94 96 ASP A N 1
ATOM 767 C CA . ASP A 1 96 ? -22.540 -6.358 23.485 1.00 93.94 96 ASP A CA 1
ATOM 768 C C . ASP A 1 96 ? -22.387 -5.285 22.404 1.00 93.94 96 ASP A C 1
ATOM 770 O O . ASP A 1 96 ? -21.973 -5.577 21.276 1.00 93.94 96 ASP A O 1
ATOM 774 N N . ARG A 1 97 ? -22.709 -4.028 22.742 1.00 91.44 97 ARG A N 1
ATOM 775 C CA . ARG A 1 97 ? -22.489 -2.890 21.847 1.00 91.44 97 ARG A CA 1
ATOM 776 C C . ARG A 1 97 ? -21.002 -2.731 21.547 1.00 91.44 97 ARG A C 1
ATOM 778 O O . ARG A 1 97 ? -20.640 -2.741 20.378 1.00 91.44 97 ARG A O 1
ATOM 785 N N . ILE A 1 98 ? -20.162 -2.658 22.583 1.00 89.19 98 ILE A N 1
ATOM 786 C CA . ILE A 1 98 ? -18.705 -2.484 22.468 1.00 89.19 98 ILE A CA 1
ATOM 787 C C . ILE A 1 98 ? -18.079 -3.594 21.640 1.00 89.19 98 ILE A C 1
ATOM 789 O O . ILE A 1 98 ? -17.248 -3.317 20.783 1.00 89.19 98 ILE A O 1
ATOM 793 N N . LEU A 1 99 ? -18.452 -4.847 21.894 1.00 91.38 99 LEU A N 1
ATOM 794 C CA . LEU A 1 99 ? -17.896 -5.985 21.175 1.00 91.38 99 LEU A CA 1
ATOM 795 C C . LEU A 1 99 ? -18.227 -5.897 19.688 1.00 91.38 99 LEU A C 1
ATOM 797 O O . LEU A 1 99 ? -17.332 -6.020 18.858 1.00 91.38 99 LEU A O 1
ATOM 801 N N . ARG A 1 100 ? -19.488 -5.629 19.337 1.00 92.81 100 ARG A N 1
ATOM 802 C CA . ARG A 1 100 ? -19.912 -5.478 17.935 1.00 92.81 100 ARG A CA 1
ATOM 803 C C . ARG A 1 100 ? -19.152 -4.364 17.227 1.00 92.81 100 ARG A C 1
ATOM 805 O O . ARG A 1 100 ? -18.667 -4.530 16.107 1.00 92.81 100 ARG A O 1
ATOM 812 N N . ASP A 1 101 ? -19.047 -3.245 17.913 1.00 89.50 101 ASP A N 1
ATOM 813 C CA . ASP A 1 101 ? -18.327 -2.062 17.497 1.00 89.50 101 ASP A CA 1
ATOM 814 C C . ASP A 1 101 ? -16.840 -2.412 17.258 1.00 89.50 101 ASP A C 1
ATOM 816 O O . ASP A 1 101 ? -16.295 -2.153 16.179 1.00 89.50 101 ASP A O 1
ATOM 820 N N . LEU A 1 102 ? -16.184 -3.057 18.228 1.00 90.00 102 LEU A N 1
ATOM 821 C CA . LEU A 1 102 ? -14.780 -3.472 18.164 1.00 90.00 102 LEU A CA 1
ATOM 822 C C . LEU A 1 102 ? -14.532 -4.424 16.994 1.00 90.00 102 LEU A C 1
ATOM 824 O O . LEU A 1 102 ? -13.588 -4.217 16.232 1.00 90.00 102 LEU A O 1
ATOM 828 N N . TYR A 1 103 ? -15.384 -5.436 16.821 1.00 94.00 103 TYR A N 1
ATOM 829 C CA . TYR A 1 103 ? -15.281 -6.360 15.696 1.00 94.00 103 TYR A CA 1
ATOM 830 C C . TYR A 1 103 ? -15.443 -5.638 14.362 1.00 94.00 103 TYR A C 1
ATOM 832 O O . TYR A 1 103 ? -14.669 -5.898 13.451 1.00 94.00 103 TYR A O 1
ATOM 840 N N . THR A 1 104 ? -16.358 -4.672 14.258 1.00 93.19 104 THR A N 1
ATOM 841 C CA . THR A 1 104 ? -16.522 -3.862 13.040 1.00 93.19 104 THR A CA 1
ATOM 842 C C . THR A 1 104 ? -15.249 -3.076 12.712 1.00 93.19 104 THR A C 1
ATOM 844 O O . THR A 1 104 ? -14.824 -3.030 11.558 1.00 93.19 104 THR A O 1
ATOM 847 N N . HIS A 1 105 ? -14.604 -2.485 13.721 1.00 92.38 105 HIS A N 1
ATOM 848 C CA . HIS A 1 105 ? -13.330 -1.785 13.547 1.00 92.38 105 HIS A CA 1
ATOM 849 C C . HIS A 1 105 ? -12.191 -2.724 13.155 1.00 92.38 105 HIS A C 1
ATOM 851 O O . HIS A 1 105 ? -11.457 -2.438 12.208 1.00 92.38 105 HIS A O 1
ATOM 857 N N . LEU A 1 106 ? -12.065 -3.859 13.842 1.00 94.12 106 LEU A N 1
ATOM 858 C CA . LEU A 1 106 ? -11.068 -4.879 13.529 1.00 94.12 106 LEU A CA 1
ATOM 859 C C . LEU A 1 106 ? -11.257 -5.443 12.119 1.00 94.12 106 LEU A C 1
ATOM 861 O O . LEU A 1 106 ? -10.271 -5.609 11.410 1.00 94.12 106 LEU A O 1
ATOM 865 N N . SER A 1 107 ? -12.497 -5.678 11.682 1.00 97.06 107 SER A N 1
ATOM 866 C CA . SER A 1 107 ? -12.798 -6.129 10.322 1.00 97.06 107 SER A CA 1
ATOM 867 C C . SER A 1 107 ? -12.253 -5.162 9.272 1.00 97.06 107 SER A C 1
ATOM 869 O O . SER A 1 107 ? -11.579 -5.608 8.349 1.00 97.06 107 SER A O 1
ATOM 871 N N . LYS A 1 108 ? -12.450 -3.848 9.447 1.00 95.69 108 LYS A N 1
ATOM 872 C CA . LYS A 1 108 ? -11.903 -2.835 8.526 1.00 95.69 108 LYS A CA 1
ATOM 873 C C . LYS A 1 108 ? -10.372 -2.796 8.541 1.00 95.69 108 LYS A C 1
ATOM 875 O O . LYS A 1 108 ? -9.750 -2.715 7.490 1.00 95.69 108 LYS A O 1
ATOM 880 N N . ILE A 1 109 ? -9.750 -2.908 9.719 1.00 95.50 109 ILE A N 1
ATOM 881 C CA . ILE A 1 109 ? -8.281 -2.978 9.841 1.00 95.50 109 ILE A CA 1
ATOM 882 C C . ILE A 1 109 ? -7.732 -4.202 9.097 1.00 95.50 109 ILE A C 1
ATOM 884 O O . ILE A 1 109 ? -6.735 -4.100 8.379 1.00 95.50 109 ILE A O 1
ATOM 888 N N . LEU A 1 110 ? -8.375 -5.360 9.262 1.00 97.50 110 LEU A N 1
ATOM 889 C CA . LEU A 1 110 ? -7.991 -6.591 8.575 1.00 97.50 110 LEU A CA 1
ATOM 890 C C . LEU A 1 110 ? -8.171 -6.467 7.060 1.00 97.50 110 LEU A C 1
ATOM 892 O O . LEU A 1 110 ? -7.290 -6.894 6.321 1.00 97.50 110 LEU A O 1
ATOM 896 N N . GLU A 1 111 ? -9.251 -5.840 6.600 1.00 97.69 111 GLU A N 1
ATOM 897 C CA . GLU A 1 111 ? -9.486 -5.574 5.180 1.00 97.69 111 GLU A CA 1
ATOM 898 C C . GLU A 1 111 ? -8.389 -4.687 4.577 1.00 97.69 111 GLU A C 1
ATOM 900 O O . GLU A 1 111 ? -7.784 -5.064 3.570 1.00 97.69 111 GLU A O 1
ATOM 905 N N . CYS A 1 112 ? -8.041 -3.570 5.230 1.00 97.62 112 CYS A N 1
ATOM 906 C CA . CYS A 1 112 ? -6.920 -2.733 4.800 1.00 97.62 112 CYS A CA 1
ATOM 907 C C . CYS A 1 112 ? -5.608 -3.529 4.761 1.00 97.62 112 CYS A C 1
ATOM 909 O O . CYS A 1 112 ? -4.866 -3.445 3.784 1.00 97.62 112 CYS A O 1
ATOM 911 N N . LYS A 1 113 ? -5.332 -4.356 5.780 1.00 97.00 113 LYS A N 1
ATOM 912 C CA . LYS A 1 113 ? -4.139 -5.217 5.808 1.00 97.00 113 LYS A CA 1
ATOM 913 C C . LYS A 1 113 ? -4.120 -6.201 4.637 1.00 97.00 113 LYS A C 1
ATOM 915 O O . LYS A 1 113 ? -3.083 -6.357 3.998 1.00 97.00 113 LYS A O 1
ATOM 920 N N . CYS A 1 114 ? -5.241 -6.851 4.334 1.00 98.19 114 CYS A N 1
ATOM 921 C CA . CYS A 1 114 ? -5.354 -7.750 3.187 1.00 98.19 114 CYS A CA 1
ATOM 922 C C . CYS A 1 114 ? -5.110 -7.015 1.863 1.00 98.19 114 CYS A C 1
ATOM 924 O O . CYS A 1 114 ? -4.394 -7.538 1.011 1.00 98.19 114 CYS A O 1
ATOM 926 N N . ARG A 1 115 ? -5.636 -5.793 1.707 1.00 98.00 115 ARG A N 1
ATOM 927 C CA . ARG A 1 115 ? -5.381 -4.949 0.528 1.00 98.00 115 ARG A CA 1
ATOM 928 C C . ARG A 1 115 ? -3.903 -4.577 0.393 1.00 98.00 115 ARG A C 1
ATOM 930 O O . ARG A 1 115 ? -3.363 -4.705 -0.699 1.00 98.00 115 ARG A O 1
ATOM 937 N N . ILE A 1 116 ? -3.226 -4.223 1.492 1.00 97.62 116 ILE A N 1
ATOM 938 C CA . ILE A 1 116 ? -1.767 -3.996 1.497 1.00 97.62 116 ILE A CA 1
ATOM 939 C C . ILE A 1 116 ? -1.033 -5.252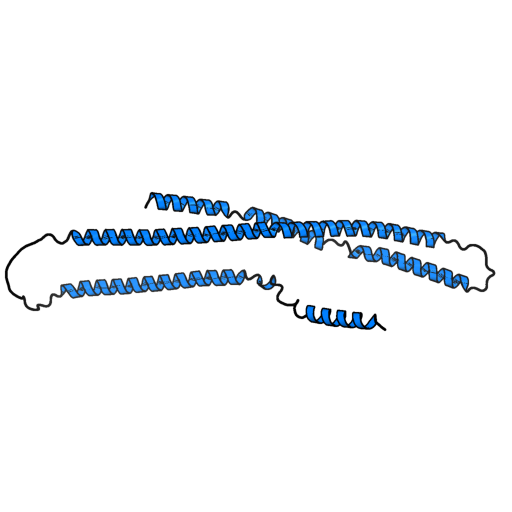 1.011 1.00 97.62 116 ILE A C 1
ATOM 941 O O . ILE A 1 116 ? -0.193 -5.176 0.119 1.00 97.62 116 ILE A O 1
ATOM 945 N N . VAL A 1 117 ? -1.364 -6.422 1.568 1.00 97.88 117 VAL A N 1
ATOM 946 C CA . VAL A 1 117 ? -0.727 -7.692 1.181 1.00 97.88 117 VAL A CA 1
ATOM 947 C C . VAL A 1 117 ? -0.933 -7.993 -0.308 1.00 97.88 117 VAL A C 1
ATOM 949 O O . VAL A 1 117 ? -0.011 -8.456 -0.972 1.00 97.88 117 VAL A O 1
ATOM 952 N N . ALA A 1 118 ? -2.110 -7.685 -0.853 1.00 97.12 118 ALA A N 1
ATOM 953 C CA . ALA A 1 118 ? -2.418 -7.874 -2.268 1.00 97.12 118 ALA A CA 1
ATOM 954 C C . ALA A 1 118 ? -1.725 -6.862 -3.206 1.00 97.12 118 ALA A C 1
ATOM 956 O O . ALA A 1 118 ? -1.577 -7.149 -4.395 1.00 97.12 118 ALA A O 1
ATOM 957 N N . LEU A 1 119 ? -1.293 -5.700 -2.701 1.00 97.06 119 LEU A N 1
ATOM 958 C CA . LEU A 1 119 ? -0.553 -4.693 -3.473 1.00 97.06 119 LEU A CA 1
ATOM 959 C C . LEU A 1 119 ? 0.908 -5.088 -3.716 1.00 97.06 119 LEU A C 1
ATOM 961 O O . LEU A 1 119 ? 1.429 -4.811 -4.795 1.00 97.06 119 LEU A O 1
ATOM 965 N N . PHE A 1 120 ? 1.557 -5.767 -2.764 1.00 96.38 120 PHE A N 1
ATOM 966 C CA . PHE A 1 120 ? 2.964 -6.176 -2.882 1.00 96.38 120 PHE A CA 1
ATOM 967 C C . PHE A 1 120 ? 3.311 -6.907 -4.189 1.00 96.38 120 PHE A C 1
ATOM 969 O O . PHE A 1 120 ? 4.184 -6.417 -4.902 1.00 96.38 120 PHE A O 1
ATOM 976 N N . PRO A 1 121 ? 2.629 -8.002 -4.582 1.00 95.94 121 PRO A N 1
ATOM 977 C CA . PRO A 1 121 ? 2.975 -8.704 -5.820 1.00 95.94 121 PRO A CA 1
ATOM 978 C C . PRO A 1 121 ? 2.758 -7.843 -7.073 1.00 95.94 121 PRO A C 1
ATOM 980 O O . PRO A 1 121 ? 3.461 -8.013 -8.068 1.00 95.94 121 PRO A O 1
ATOM 983 N N . LYS A 1 122 ? 1.807 -6.896 -7.045 1.00 95.00 122 LYS A N 1
ATOM 984 C CA . LYS A 1 122 ? 1.600 -5.957 -8.158 1.00 95.00 122 LYS A CA 1
ATOM 985 C C . LYS A 1 122 ? 2.765 -4.968 -8.267 1.00 95.00 122 LYS A C 1
ATOM 987 O O . LYS A 1 122 ? 3.244 -4.722 -9.370 1.00 95.00 122 LYS A O 1
ATOM 992 N N . LEU A 1 123 ? 3.228 -4.433 -7.134 1.00 95.06 123 LEU A N 1
ATOM 993 C CA . LEU A 1 123 ? 4.389 -3.541 -7.063 1.00 95.06 123 LEU A CA 1
ATOM 994 C C . LEU A 1 123 ? 5.669 -4.249 -7.509 1.00 95.06 123 LEU A C 1
ATOM 996 O O . LEU A 1 123 ? 6.408 -3.711 -8.327 1.00 95.06 123 LEU A O 1
ATOM 1000 N N . GLU A 1 124 ? 5.907 -5.468 -7.026 1.00 95.62 124 GLU A N 1
ATOM 1001 C CA . GLU A 1 124 ? 7.042 -6.293 -7.451 1.00 95.62 124 GLU A CA 1
ATOM 1002 C C . GLU A 1 124 ? 7.012 -6.541 -8.963 1.00 95.62 124 GLU A C 1
ATOM 1004 O O . GLU A 1 124 ? 8.022 -6.346 -9.639 1.00 95.62 124 GLU A O 1
ATOM 1009 N N . GLY A 1 125 ? 5.843 -6.886 -9.514 1.00 93.94 125 GLY A N 1
ATOM 1010 C CA . GLY A 1 125 ? 5.662 -7.059 -10.955 1.00 93.94 125 GLY A CA 1
ATOM 1011 C C . GLY A 1 125 ? 5.936 -5.782 -11.756 1.00 93.94 125 GLY A C 1
ATOM 1012 O O . GLY A 1 125 ? 6.602 -5.839 -12.790 1.00 93.94 125 GLY A O 1
ATOM 1013 N N . ALA A 1 126 ? 5.478 -4.625 -11.270 1.00 93.50 126 ALA A N 1
ATOM 1014 C CA . ALA A 1 126 ? 5.746 -3.335 -11.901 1.00 93.50 126 ALA A CA 1
ATOM 1015 C C . ALA A 1 126 ? 7.245 -2.992 -11.881 1.00 93.50 126 ALA A C 1
ATOM 1017 O O . ALA A 1 126 ? 7.806 -2.621 -12.912 1.00 93.50 126 ALA A O 1
ATOM 1018 N N . VAL A 1 127 ? 7.914 -3.182 -10.740 1.00 94.00 127 VAL A N 1
ATOM 1019 C CA . VAL A 1 127 ? 9.361 -2.963 -10.600 1.00 94.00 127 VAL A CA 1
ATOM 1020 C C . VAL A 1 127 ? 10.149 -3.869 -11.543 1.00 94.00 127 VAL A C 1
ATOM 1022 O O . VAL A 1 127 ? 11.073 -3.402 -12.210 1.00 94.00 127 VAL A O 1
ATOM 1025 N N . GLU A 1 128 ? 9.792 -5.149 -11.631 1.00 94.31 128 GLU A N 1
ATOM 1026 C CA . GLU A 1 128 ? 10.487 -6.094 -12.506 1.00 94.31 128 GLU A CA 1
ATOM 1027 C C . GLU A 1 128 ? 10.273 -5.762 -13.990 1.00 94.31 128 GLU A C 1
ATOM 1029 O O . GLU A 1 128 ? 11.216 -5.798 -14.782 1.00 94.31 128 GLU A O 1
ATOM 1034 N N . SER A 1 129 ? 9.059 -5.347 -14.361 1.00 92.94 129 SER A N 1
ATOM 1035 C CA . SER A 1 129 ? 8.739 -4.865 -15.710 1.00 92.94 129 SER A CA 1
ATOM 1036 C C . SER A 1 129 ? 9.576 -3.637 -16.094 1.00 92.94 129 SER A C 1
ATOM 1038 O O . SER A 1 129 ? 10.188 -3.612 -17.165 1.00 92.94 129 SER A O 1
ATOM 1040 N N . ILE A 1 130 ? 9.686 -2.654 -15.190 1.00 93.12 130 ILE A N 1
ATOM 1041 C CA . ILE A 1 130 ? 10.502 -1.448 -15.395 1.00 93.12 130 ILE A CA 1
ATOM 1042 C C . ILE A 1 130 ? 11.978 -1.814 -15.566 1.00 93.12 130 ILE A C 1
ATOM 1044 O O . ILE A 1 130 ? 12.617 -1.347 -16.508 1.00 93.12 130 ILE A O 1
ATOM 1048 N N . LYS A 1 131 ? 12.524 -2.688 -14.711 1.00 94.12 131 LYS A N 1
ATOM 1049 C CA . LYS A 1 131 ? 13.918 -3.153 -14.824 1.00 94.12 131 LYS A CA 1
ATOM 1050 C C . LYS A 1 131 ? 14.180 -3.870 -16.147 1.00 94.12 131 LYS A C 1
ATOM 1052 O O . LYS 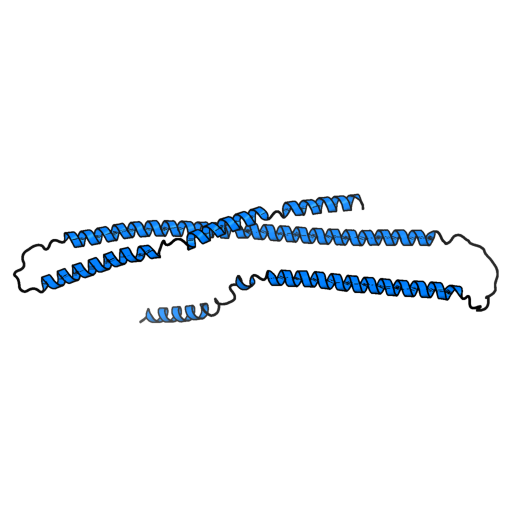A 1 131 ? 15.214 -3.653 -16.781 1.00 94.12 131 LYS A O 1
ATOM 1057 N N . ALA A 1 132 ? 13.251 -4.716 -16.589 1.00 93.56 132 ALA A N 1
ATOM 1058 C CA . ALA A 1 132 ? 13.369 -5.417 -17.863 1.00 93.56 132 ALA A CA 1
ATOM 1059 C C . ALA A 1 132 ? 13.346 -4.442 -19.054 1.00 93.56 132 ALA A C 1
ATOM 1061 O O . ALA A 1 132 ? 14.156 -4.573 -19.978 1.00 93.56 132 ALA A O 1
ATOM 1062 N N . ALA A 1 133 ? 12.458 -3.444 -19.015 1.00 93.56 133 ALA A N 1
ATOM 1063 C CA . ALA A 1 133 ? 12.401 -2.373 -20.004 1.00 93.56 133 ALA A CA 1
ATOM 1064 C C . ALA A 1 133 ? 13.694 -1.542 -20.023 1.00 93.56 133 ALA A C 1
ATOM 1066 O O . ALA A 1 133 ? 14.270 -1.332 -21.092 1.00 93.56 133 ALA A O 1
ATOM 1067 N N . GLU A 1 134 ? 14.204 -1.140 -18.855 1.00 93.00 134 GLU A N 1
ATOM 1068 C CA . GLU A 1 134 ? 15.475 -0.423 -18.711 1.00 93.00 134 GLU A CA 1
ATOM 1069 C C . GLU A 1 134 ? 16.630 -1.205 -19.352 1.00 93.00 134 GLU A C 1
ATOM 1071 O O . GLU A 1 134 ? 17.353 -0.680 -20.204 1.00 93.00 134 GLU A O 1
ATOM 1076 N N . ALA A 1 135 ? 16.778 -2.487 -19.007 1.00 95.25 135 ALA A N 1
ATOM 1077 C CA . ALA A 1 135 ? 17.832 -3.341 -19.549 1.00 95.25 135 ALA A CA 1
ATOM 1078 C C . ALA A 1 135 ? 17.731 -3.499 -21.078 1.00 95.25 135 ALA A C 1
ATOM 1080 O O . ALA A 1 135 ? 18.749 -3.496 -21.787 1.00 95.25 135 ALA A O 1
ATOM 1081 N N . ALA A 1 136 ? 16.509 -3.611 -21.607 1.00 94.69 136 ALA A N 1
ATOM 1082 C CA . ALA A 1 136 ? 16.268 -3.682 -23.042 1.00 94.69 136 ALA A CA 1
ATOM 1083 C C . ALA A 1 136 ? 16.683 -2.381 -23.747 1.00 94.69 136 ALA A C 1
ATOM 1085 O O . ALA A 1 136 ? 17.446 -2.439 -24.716 1.00 94.69 136 ALA A O 1
ATOM 1086 N N . VAL A 1 137 ? 16.266 -1.222 -23.227 1.00 93.69 137 VAL A N 1
ATOM 1087 C CA . VAL A 1 137 ? 16.638 0.098 -23.763 1.00 93.69 137 VAL A CA 1
ATOM 1088 C C . VAL A 1 137 ? 18.154 0.293 -23.732 1.00 93.69 137 VAL A C 1
ATOM 1090 O O . VAL A 1 137 ? 18.741 0.685 -24.743 1.00 93.69 137 VAL A O 1
ATOM 1093 N N . MET A 1 138 ? 18.819 -0.061 -22.628 1.00 95.38 138 MET A N 1
ATOM 1094 C CA . MET A 1 138 ? 20.281 0.013 -22.519 1.00 95.38 138 MET A CA 1
ATOM 1095 C C . MET A 1 138 ? 20.980 -0.855 -23.575 1.00 95.38 138 MET A C 1
ATOM 1097 O O . MET A 1 138 ? 21.936 -0.420 -24.226 1.00 95.38 138 MET A O 1
ATOM 1101 N N . THR A 1 139 ? 20.469 -2.065 -23.814 1.00 94.94 139 THR A N 1
ATOM 1102 C CA . THR A 1 139 ? 21.003 -2.982 -24.832 1.00 94.94 139 THR A CA 1
ATOM 1103 C C . THR A 1 139 ? 20.819 -2.431 -26.249 1.00 94.94 139 THR A C 1
ATOM 1105 O O . THR A 1 139 ? 21.756 -2.468 -27.057 1.00 94.94 139 THR A O 1
ATOM 1108 N N . MET A 1 140 ? 19.633 -1.900 -26.556 1.00 93.94 140 MET A N 1
ATOM 1109 C CA . MET A 1 140 ? 19.297 -1.305 -27.855 1.00 93.94 140 MET A CA 1
ATOM 1110 C C . MET A 1 140 ? 20.159 -0.070 -28.130 1.00 93.94 140 MET A C 1
ATOM 1112 O O . MET A 1 140 ? 20.762 0.040 -29.200 1.00 93.94 140 MET A O 1
ATOM 1116 N N . GLN A 1 141 ? 20.340 0.796 -27.130 1.00 92.81 141 GLN A N 1
ATOM 1117 C CA . GLN A 1 141 ? 21.198 1.971 -27.242 1.00 92.81 141 GLN A CA 1
ATOM 1118 C C . GLN A 1 141 ? 22.665 1.585 -27.479 1.00 92.81 141 GLN A C 1
ATOM 1120 O O . GLN A 1 141 ? 23.314 2.120 -28.381 1.00 92.81 141 GLN A O 1
ATOM 1125 N N . MET A 1 142 ? 23.190 0.597 -26.745 1.00 93.56 142 MET A N 1
ATOM 1126 C CA . ME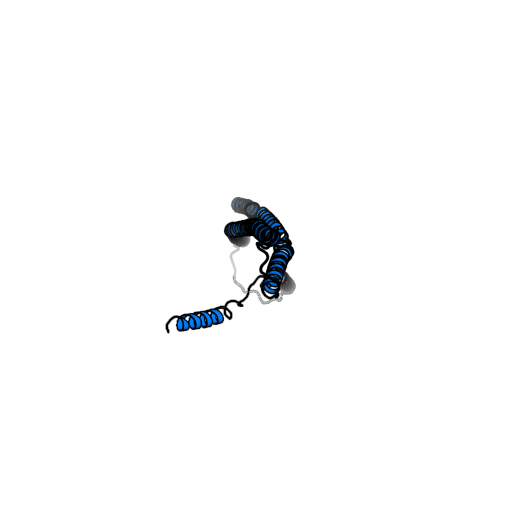T A 1 142 ? 24.566 0.125 -26.933 1.00 93.56 142 MET A CA 1
ATOM 1127 C C . MET A 1 142 ? 24.778 -0.536 -28.304 1.00 93.56 142 MET A C 1
ATOM 1129 O O . MET A 1 142 ? 25.848 -0.433 -28.912 1.00 93.56 142 MET A O 1
ATOM 1133 N N . LYS A 1 143 ? 23.766 -1.236 -28.826 1.00 93.31 143 LYS A N 1
ATOM 1134 C CA . LYS A 1 143 ? 23.786 -1.789 -30.186 1.00 93.31 143 LYS A CA 1
ATOM 1135 C C . LYS A 1 143 ? 23.814 -0.672 -31.232 1.00 93.31 143 LYS A C 1
ATOM 1137 O O . LYS A 1 143 ? 24.698 -0.689 -32.087 1.00 93.31 143 LYS A O 1
ATOM 1142 N N . ARG A 1 144 ? 22.933 0.326 -31.117 1.00 92.00 144 ARG A N 1
ATOM 1143 C CA . ARG A 1 144 ? 22.876 1.478 -32.028 1.00 92.00 144 ARG A CA 1
ATOM 1144 C C . ARG A 1 144 ? 24.208 2.231 -32.088 1.00 92.00 144 ARG A C 1
ATOM 1146 O O . ARG A 1 144 ? 24.701 2.509 -33.179 1.00 92.00 144 ARG A O 1
ATOM 1153 N N . GLN A 1 145 ? 24.839 2.483 -30.938 1.00 93.69 145 GLN A N 1
ATOM 1154 C CA . GLN A 1 145 ? 26.161 3.123 -30.862 1.00 93.69 145 GLN A CA 1
ATOM 1155 C C . GLN A 1 145 ? 27.248 2.313 -31.591 1.00 93.69 145 GLN A C 1
ATOM 1157 O O . GLN A 1 145 ? 28.032 2.860 -32.370 1.00 93.69 145 GLN A O 1
ATOM 1162 N N . ARG A 1 146 ? 27.281 0.987 -31.398 1.00 93.31 146 ARG A N 1
ATOM 1163 C CA . ARG A 1 146 ? 28.241 0.101 -32.085 1.00 93.31 146 ARG A CA 1
ATOM 1164 C C . ARG A 1 146 ? 28.037 0.061 -33.598 1.00 93.31 146 ARG A C 1
ATOM 1166 O O . ARG A 1 146 ? 29.017 -0.024 -34.342 1.00 93.31 146 ARG A O 1
ATOM 1173 N N . GLU A 1 147 ? 26.787 0.098 -34.044 1.00 91.81 147 GLU A N 1
ATOM 1174 C CA . GLU A 1 147 ? 26.425 0.117 -35.461 1.00 91.81 147 GLU A CA 1
ATOM 1175 C C . GLU A 1 147 ? 26.811 1.445 -36.124 1.00 91.81 147 GLU A C 1
ATOM 1177 O O . GLU A 1 147 ? 27.398 1.435 -37.207 1.00 91.81 147 GLU A O 1
ATOM 1182 N N . PHE A 1 148 ? 26.601 2.573 -35.437 1.00 91.06 148 PHE A N 1
ATOM 1183 C CA . PHE A 1 148 ? 27.049 3.886 -35.903 1.00 91.06 148 PHE A CA 1
ATOM 1184 C C . PHE A 1 148 ? 28.574 3.937 -36.091 1.00 91.06 148 PHE A C 1
ATOM 1186 O O . PHE A 1 148 ? 29.064 4.321 -37.155 1.00 91.06 148 PHE A O 1
ATOM 1193 N N . TRP A 1 149 ? 29.339 3.448 -35.109 1.00 94.75 149 TRP A N 1
ATOM 1194 C CA . TRP A 1 149 ? 30.798 3.343 -35.228 1.00 94.75 149 TRP A CA 1
ATOM 1195 C C . TRP A 1 149 ? 31.254 2.420 -36.363 1.00 94.75 149 TRP A C 1
ATOM 1197 O O . TRP A 1 149 ? 32.289 2.668 -36.986 1.00 94.75 149 TRP A O 1
ATOM 1207 N N . HIS A 1 150 ? 30.512 1.348 -36.647 1.00 93.50 150 HIS A N 1
ATOM 1208 C CA . HIS A 1 150 ? 30.795 0.491 -37.799 1.00 93.50 150 HIS A CA 1
ATOM 1209 C C . HIS A 1 150 ? 30.594 1.223 -39.123 1.00 93.50 150 HIS A C 1
ATOM 1211 O O . HIS A 1 150 ? 31.461 1.128 -39.990 1.00 93.50 150 HIS A O 1
ATOM 1217 N N . LEU A 1 151 ? 29.499 1.975 -39.268 1.00 93.00 151 LEU A N 1
ATOM 1218 C CA . LEU A 1 151 ? 29.257 2.779 -40.466 1.00 93.00 151 LEU A CA 1
ATOM 1219 C C . LEU A 1 151 ? 30.377 3.793 -40.699 1.00 93.00 151 LEU A C 1
ATOM 1221 O O . LEU A 1 151 ? 30.865 3.912 -41.822 1.00 93.00 151 LEU A O 1
ATOM 1225 N N . LEU A 1 152 ? 30.838 4.465 -39.640 1.00 91.50 152 LEU A N 1
ATOM 1226 C CA . LEU A 1 152 ? 31.942 5.414 -39.751 1.00 91.50 152 LEU A CA 1
ATOM 1227 C C . LEU A 1 152 ? 33.235 4.733 -40.221 1.00 91.50 152 LEU A C 1
ATOM 1229 O O . LEU A 1 152 ? 33.887 5.221 -41.140 1.00 91.50 152 LEU A O 1
ATOM 1233 N N . LYS A 1 153 ? 33.576 3.569 -39.649 1.00 92.56 153 LYS A N 1
ATOM 1234 C CA . LYS A 1 153 ? 34.739 2.779 -40.087 1.00 92.56 153 LYS A CA 1
ATOM 1235 C C . LYS A 1 153 ? 34.663 2.415 -41.573 1.00 92.56 153 LYS A C 1
ATOM 1237 O O . LYS A 1 153 ? 35.668 2.527 -42.273 1.00 92.56 153 LYS A O 1
ATOM 1242 N N . ILE A 1 154 ? 33.484 2.017 -42.056 1.00 92.81 154 ILE A N 1
ATOM 1243 C CA . ILE A 1 154 ? 33.256 1.705 -43.474 1.00 92.81 154 ILE A CA 1
ATOM 1244 C C . ILE A 1 154 ? 33.471 2.955 -44.343 1.00 92.81 154 ILE A C 1
ATOM 1246 O O . ILE A 1 154 ? 34.203 2.884 -45.329 1.00 92.81 154 ILE A O 1
ATOM 1250 N N . ALA A 1 155 ? 32.896 4.100 -43.963 1.00 90.81 155 ALA A N 1
ATOM 1251 C CA . ALA A 1 155 ? 33.038 5.353 -44.707 1.00 90.81 155 ALA A CA 1
ATOM 1252 C C . ALA A 1 155 ? 34.506 5.822 -44.794 1.00 90.81 155 ALA A C 1
ATOM 1254 O O . ALA A 1 155 ? 34.978 6.203 -45.865 1.00 90.81 155 ALA A O 1
ATOM 1255 N N . CYS A 1 156 ? 35.262 5.724 -43.695 1.00 88.31 156 CYS A N 1
ATOM 1256 C CA . CYS A 1 156 ? 36.689 6.054 -43.672 1.00 88.31 156 CYS A CA 1
ATOM 1257 C C . CYS A 1 156 ? 37.522 5.137 -44.584 1.00 88.31 156 CYS A C 1
ATOM 1259 O O . CYS A 1 156 ? 38.400 5.619 -45.301 1.00 88.31 156 CYS A O 1
ATOM 1261 N N . ALA A 1 157 ? 37.244 3.829 -44.591 1.00 86.69 157 ALA A N 1
ATOM 1262 C CA . ALA A 1 157 ? 37.958 2.870 -45.437 1.00 86.69 157 ALA A CA 1
ATOM 1263 C C . ALA A 1 157 ? 37.696 3.096 -46.938 1.00 86.69 157 ALA A C 1
ATOM 1265 O O . ALA A 1 157 ? 38.609 2.961 -47.752 1.00 86.69 157 ALA A O 1
ATOM 1266 N N . GLN A 1 158 ? 36.471 3.485 -47.306 1.00 81.62 158 GLN A N 1
ATOM 1267 C CA . GLN A 1 158 ? 36.102 3.781 -48.695 1.00 81.62 158 GLN A CA 1
ATOM 1268 C C . GLN A 1 158 ? 36.773 5.063 -49.220 1.00 81.62 158 GLN A C 1
ATOM 1270 O O . GLN A 1 158 ? 37.243 5.079 -50.358 1.00 81.62 158 GLN A O 1
ATOM 1275 N N . ASN A 1 159 ? 36.928 6.097 -48.384 1.00 68.94 159 ASN A N 1
ATOM 1276 C CA . ASN A 1 159 ? 37.649 7.324 -48.759 1.00 68.94 159 ASN A CA 1
ATOM 1277 C C . ASN A 1 159 ? 39.167 7.121 -48.919 1.00 68.94 159 ASN A C 1
ATOM 1279 O O . ASN A 1 159 ? 39.791 7.800 -49.732 1.00 68.94 159 ASN A O 1
ATOM 1283 N N . GLY A 1 160 ? 39.773 6.181 -48.187 1.00 57.69 160 GLY A N 1
ATOM 1284 C CA . GLY A 1 160 ? 41.204 5.874 -48.311 1.00 57.69 160 GLY A CA 1
ATOM 1285 C C . GLY A 1 160 ? 41.590 5.172 -49.621 1.00 57.69 160 GLY A C 1
ATOM 1286 O O . GLY A 1 160 ? 42.725 5.298 -50.071 1.00 57.69 160 GLY A O 1
ATOM 1287 N N . SER A 1 161 ? 40.653 4.463 -50.262 1.00 51.84 161 SER A N 1
ATOM 1288 C CA . SER A 1 161 ? 40.905 3.708 -51.503 1.00 51.84 161 SER A CA 1
ATOM 1289 C C . SER A 1 161 ? 40.812 4.549 -52.782 1.00 51.84 161 SER A C 1
ATOM 1291 O O . SER A 1 161 ? 41.369 4.164 -53.806 1.00 51.84 161 SER A O 1
ATOM 1293 N N . HIS A 1 162 ? 40.166 5.717 -52.745 1.00 48.75 162 HIS A N 1
ATOM 1294 C CA . HIS A 1 162 ? 40.018 6.577 -53.926 1.00 48.75 162 HIS A CA 1
ATOM 1295 C C . HIS A 1 162 ? 41.225 7.487 -54.215 1.00 48.75 162 HIS A C 1
ATOM 1297 O O . HIS A 1 162 ? 41.260 8.117 -55.268 1.00 48.75 162 HIS A O 1
ATOM 1303 N N . ASN A 1 163 ? 42.236 7.527 -53.337 1.00 45.78 163 ASN A N 1
ATOM 1304 C CA . ASN A 1 163 ? 43.406 8.403 -53.494 1.00 45.78 163 ASN A CA 1
ATOM 1305 C C . ASN A 1 163 ? 44.678 7.694 -54.000 1.00 45.78 163 ASN A C 1
ATOM 1307 O O . ASN A 1 163 ? 45.764 8.268 -53.937 1.00 45.78 163 ASN A O 1
ATOM 1311 N N . SER A 1 164 ? 44.574 6.459 -54.504 1.00 42.19 164 SER A N 1
ATOM 1312 C CA . SER A 1 164 ? 45.724 5.699 -55.016 1.00 42.19 164 SER A CA 1
ATOM 1313 C C . SER A 1 164 ? 45.489 5.185 -56.437 1.00 42.19 164 SER A C 1
ATOM 1315 O O . SER A 1 164 ? 45.415 3.988 -56.687 1.00 42.19 164 SER A O 1
ATOM 1317 N N . LEU A 1 165 ? 45.367 6.111 -57.391 1.00 42.66 165 LEU A N 1
ATOM 1318 C CA . LEU A 1 165 ? 45.481 5.819 -58.822 1.00 42.66 165 LEU A CA 1
ATOM 1319 C C . LEU A 1 165 ? 46.280 6.923 -59.528 1.00 42.66 165 LEU A C 1
ATOM 1321 O O . LEU A 1 165 ? 45.746 7.692 -60.319 1.00 42.66 165 LEU A O 1
ATOM 1325 N N . THR A 1 166 ? 47.588 6.965 -59.269 1.00 38.84 166 THR A N 1
ATOM 1326 C CA . THR A 1 166 ? 48.576 7.426 -60.258 1.00 38.84 166 THR A CA 1
ATOM 1327 C C . THR A 1 166 ? 49.806 6.514 -60.193 1.00 38.84 166 THR A C 1
ATOM 1329 O O . THR A 1 166 ? 50.654 6.704 -59.319 1.00 38.84 166 THR A O 1
ATOM 1332 N N . PRO A 1 167 ? 49.943 5.512 -61.076 1.00 42.69 167 PRO A N 1
ATOM 1333 C CA . PRO A 1 167 ? 51.211 4.838 -61.273 1.00 42.69 167 PRO A CA 1
ATOM 1334 C C . PRO A 1 167 ? 51.991 5.622 -62.333 1.00 42.69 167 PRO A C 1
ATOM 1336 O O . PRO A 1 167 ? 51.781 5.437 -63.529 1.00 42.69 167 PRO A O 1
ATOM 1339 N N . SER A 1 168 ? 52.875 6.526 -61.913 1.00 36.62 168 SER A N 1
ATOM 1340 C CA . SER A 1 168 ? 53.942 7.020 -62.787 1.00 36.62 168 SER A CA 1
ATOM 1341 C C . SER A 1 168 ? 55.252 6.402 -62.324 1.00 36.62 168 SER A C 1
ATOM 1343 O O . SER A 1 168 ? 55.786 6.748 -61.270 1.00 36.62 168 SER A O 1
ATOM 1345 N N . SER A 1 169 ? 55.685 5.429 -63.116 1.00 39.19 169 SER A N 1
ATOM 1346 C CA . SER A 1 169 ? 56.971 4.757 -63.040 1.00 39.19 169 SER A CA 1
ATOM 1347 C C . SER A 1 169 ? 58.124 5.741 -63.275 1.00 39.19 169 SER A C 1
ATOM 1349 O O . SER A 1 169 ? 57.984 6.698 -64.034 1.00 39.19 169 SER A O 1
ATOM 1351 N N . ASP A 1 170 ? 59.257 5.386 -62.673 1.00 36.72 170 ASP A N 1
ATOM 1352 C CA . ASP A 1 170 ? 60.638 5.670 -63.079 1.00 36.72 170 ASP A CA 1
ATOM 1353 C C . ASP A 1 170 ? 61.433 6.812 -62.414 1.00 36.72 170 ASP A C 1
ATOM 1355 O O . ASP A 1 170 ? 61.013 7.958 -62.290 1.00 36.72 170 ASP A O 1
ATOM 1359 N N . ALA A 1 171 ? 62.681 6.418 -62.118 1.00 36.34 171 ALA A N 1
ATOM 1360 C CA . ALA A 1 171 ? 63.909 7.194 -61.938 1.00 36.34 171 ALA A CA 1
ATOM 1361 C C . ALA A 1 171 ? 64.286 7.689 -60.522 1.00 36.34 171 ALA A C 1
ATOM 1363 O O . ALA A 1 171 ? 64.017 8.808 -60.103 1.00 36.34 171 ALA A O 1
ATOM 1364 N N . SER A 1 172 ? 65.043 6.828 -59.832 1.00 44.84 172 SER A N 1
ATOM 1365 C CA . SER A 1 172 ? 66.329 7.108 -59.171 1.00 44.84 172 SER A CA 1
ATOM 1366 C C . SER A 1 172 ? 66.715 8.577 -58.906 1.00 44.84 172 SER A C 1
ATOM 1368 O O . SER A 1 172 ? 67.251 9.232 -59.797 1.00 44.84 172 SER A O 1
ATOM 1370 N N . SER A 1 173 ? 66.572 9.038 -57.654 1.00 39.06 173 SER A N 1
ATOM 1371 C CA . SER A 1 173 ? 67.526 9.869 -56.868 1.00 39.06 173 SER A CA 1
ATOM 1372 C C . SER A 1 173 ? 66.859 10.408 -55.583 1.00 39.06 173 SER A C 1
ATOM 1374 O O . SER A 1 173 ? 65.659 10.676 -55.604 1.00 39.06 173 SER A O 1
ATOM 1376 N N . PRO A 1 174 ? 67.588 10.610 -54.463 1.00 45.41 174 PRO A N 1
ATOM 1377 C CA . PRO A 1 174 ? 67.031 11.238 -53.263 1.00 45.41 174 PRO A CA 1
ATOM 1378 C C . PRO A 1 174 ? 67.098 12.775 -53.379 1.00 45.41 174 PRO A C 1
ATOM 1380 O O . PRO A 1 174 ? 68.175 13.296 -53.678 1.00 45.41 174 PRO A O 1
ATOM 1383 N N . PRO A 1 175 ? 66.018 13.543 -53.129 1.00 45.19 175 PRO A N 1
ATOM 1384 C CA . PRO A 1 175 ? 66.126 14.995 -53.063 1.00 45.19 175 PRO A CA 1
ATOM 1385 C C . PRO A 1 175 ? 66.530 15.457 -51.646 1.00 45.19 175 PRO A C 1
ATOM 1387 O O . PRO A 1 175 ? 66.181 14.808 -50.654 1.00 45.19 175 PRO A O 1
ATOM 1390 N N . PRO A 1 176 ? 67.279 16.569 -51.531 1.00 45.03 176 PRO A N 1
ATOM 1391 C CA . PRO A 1 176 ? 67.859 17.033 -50.279 1.00 45.03 176 PRO A CA 1
ATOM 1392 C C . PRO A 1 176 ? 66.817 17.701 -49.377 1.00 45.03 176 PRO A C 1
ATOM 1394 O O . PRO A 1 176 ? 65.849 18.307 -49.840 1.00 45.03 176 PRO A O 1
ATOM 1397 N N . LEU A 1 177 ? 67.072 17.624 -48.069 1.00 47.72 177 LEU A N 1
ATOM 1398 C CA . LEU A 1 177 ? 66.341 18.321 -47.014 1.00 47.72 177 LEU A CA 1
ATOM 1399 C C . LEU A 1 177 ? 66.318 19.830 -47.294 1.00 47.72 177 LEU A C 1
ATOM 1401 O O . LEU A 1 177 ? 67.271 20.544 -46.995 1.00 47.72 177 LEU A O 1
ATOM 1405 N N . THR A 1 178 ? 65.213 20.310 -47.858 1.00 38.62 178 THR A N 1
ATOM 1406 C CA . THR A 1 178 ? 64.902 21.736 -47.957 1.00 38.62 178 THR A CA 1
ATOM 1407 C C . THR A 1 178 ? 63.668 21.977 -47.101 1.00 38.62 178 THR A C 1
ATOM 1409 O O . THR A 1 178 ? 62.609 21.393 -47.329 1.00 38.62 178 THR A O 1
ATOM 1412 N N . MET A 1 179 ? 63.844 22.777 -46.053 1.00 46.53 179 MET A N 1
ATOM 1413 C CA . MET A 1 179 ? 62.800 23.197 -45.124 1.00 46.53 179 MET A CA 1
ATOM 1414 C C . MET A 1 179 ? 61.691 23.938 -45.878 1.00 46.53 179 MET A C 1
ATOM 1416 O O . MET A 1 179 ? 61.848 25.103 -46.233 1.00 46.53 179 MET A O 1
ATOM 1420 N N . ASN A 1 180 ? 60.562 23.265 -46.108 1.00 41.78 180 ASN A N 1
ATOM 1421 C CA . ASN A 1 180 ? 59.314 23.902 -46.522 1.00 41.78 180 ASN A CA 1
ATOM 1422 C C . ASN A 1 180 ? 58.623 24.496 -45.277 1.00 41.78 180 ASN A C 1
ATOM 1424 O O . ASN A 1 180 ? 58.184 23.722 -44.422 1.00 41.78 180 ASN A O 1
ATOM 1428 N N . PRO A 1 181 ? 58.416 25.825 -45.179 1.00 44.25 181 PRO A N 1
ATOM 1429 C CA . PRO A 1 181 ? 57.731 26.442 -44.035 1.00 44.25 181 PRO A CA 1
ATOM 1430 C C . PRO A 1 181 ? 56.241 26.067 -43.922 1.00 44.25 181 PRO A C 1
ATOM 1432 O O . PRO A 1 181 ? 55.612 26.315 -42.900 1.00 44.25 181 PRO A O 1
ATOM 1435 N N . LEU A 1 182 ? 55.662 25.445 -44.954 1.00 43.66 182 LEU A N 1
ATOM 1436 C CA . LEU A 1 182 ? 54.218 25.213 -45.066 1.0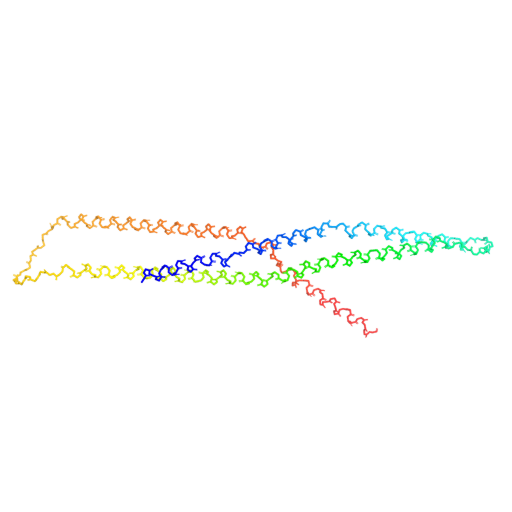0 43.66 182 LEU A CA 1
ATOM 1437 C C . LEU A 1 182 ? 53.705 23.961 -44.327 1.00 43.66 182 LEU A C 1
ATOM 1439 O O . LEU A 1 182 ? 52.497 23.773 -44.207 1.00 43.66 182 LEU A O 1
ATOM 1443 N N . ARG A 1 183 ? 54.592 23.087 -43.823 1.00 45.12 183 ARG A N 1
ATOM 1444 C CA . ARG A 1 183 ? 54.182 21.929 -43.001 1.00 45.12 183 ARG A CA 1
ATOM 1445 C C . ARG A 1 183 ? 54.034 22.253 -41.514 1.00 45.12 183 ARG A C 1
ATOM 1447 O O . ARG A 1 183 ? 53.263 21.578 -40.838 1.00 45.12 183 ARG A O 1
ATOM 1454 N N . HIS A 1 184 ? 54.704 23.294 -41.023 1.00 49.53 184 HIS A N 1
ATOM 1455 C CA . HIS A 1 184 ? 54.607 23.702 -39.619 1.00 49.53 184 HIS A CA 1
ATOM 1456 C C . HIS A 1 184 ? 53.261 24.357 -39.296 1.00 49.53 184 HIS A C 1
ATOM 1458 O O . HIS A 1 184 ? 52.642 24.003 -38.299 1.00 49.53 184 HIS A O 1
ATOM 1464 N N . THR A 1 185 ? 52.732 25.191 -40.192 1.00 49.44 185 THR A N 1
ATOM 1465 C CA . THR A 1 185 ? 51.456 25.900 -39.986 1.00 49.44 185 THR A CA 1
ATOM 1466 C C . THR A 1 185 ? 50.255 24.949 -39.938 1.00 49.44 185 THR A C 1
ATOM 1468 O O . THR A 1 185 ? 49.340 25.120 -39.135 1.00 49.44 185 THR A O 1
ATOM 1471 N N . HIS A 1 186 ? 50.267 23.899 -40.766 1.00 50.38 186 HIS A N 1
ATOM 1472 C CA . HIS A 1 186 ? 49.217 22.876 -40.758 1.00 50.38 186 HIS A CA 1
ATOM 1473 C C . HIS A 1 186 ? 49.303 21.973 -39.519 1.00 50.38 186 HIS A C 1
ATOM 1475 O O . HIS A 1 186 ? 48.274 21.557 -38.994 1.00 50.38 186 HIS A O 1
ATOM 1481 N N . SER A 1 187 ? 50.520 21.696 -39.037 1.00 56.72 187 SER A N 1
ATOM 1482 C CA . SER A 1 187 ? 50.748 20.922 -37.814 1.00 56.72 187 SER A CA 1
ATOM 1483 C C . SER A 1 187 ? 50.311 21.689 -36.566 1.00 56.72 187 SER A C 1
ATOM 1485 O O . SER A 1 187 ? 49.682 21.099 -35.697 1.00 56.72 187 SER A O 1
ATOM 1487 N N . GLU A 1 188 ? 50.588 22.992 -36.484 1.00 63.19 188 GLU A N 1
ATOM 1488 C CA . GLU A 1 188 ? 50.151 23.850 -35.372 1.00 63.19 188 GLU A CA 1
ATOM 1489 C C . GLU A 1 188 ? 48.625 23.986 -35.320 1.00 63.19 188 GLU A C 1
ATOM 1491 O O . GLU A 1 188 ? 48.038 23.895 -34.245 1.00 63.19 188 GLU A O 1
ATOM 1496 N N . SER A 1 189 ? 47.964 24.106 -36.477 1.00 74.94 189 SER A N 1
ATOM 1497 C CA . SER A 1 189 ? 46.498 24.110 -36.565 1.00 74.94 189 SER A CA 1
ATOM 1498 C C . SER A 1 189 ? 45.875 22.784 -36.110 1.00 74.94 189 SER A C 1
ATOM 1500 O O . SER A 1 189 ? 44.862 22.797 -35.413 1.00 74.94 189 SER A O 1
ATOM 1502 N N . VAL A 1 190 ? 46.487 21.645 -36.454 1.00 73.31 190 VAL A N 1
ATOM 1503 C CA . VAL A 1 190 ? 46.037 20.319 -35.998 1.00 73.31 190 VAL A CA 1
ATOM 1504 C C . VAL A 1 190 ? 46.272 20.140 -34.497 1.00 73.31 190 VAL A C 1
ATOM 1506 O O . VAL A 1 190 ? 45.372 19.665 -33.810 1.00 73.31 190 VAL A O 1
ATOM 1509 N N . CYS A 1 191 ? 47.424 20.561 -33.965 1.00 77.81 191 CYS A N 1
ATOM 1510 C CA . CYS A 1 191 ? 47.689 20.540 -32.523 1.00 77.81 191 CYS A CA 1
ATOM 1511 C C . CYS A 1 191 ? 46.686 21.410 -31.753 1.00 77.81 191 CYS A C 1
ATOM 1513 O O . CYS A 1 191 ? 46.115 20.951 -30.770 1.00 77.81 191 CYS A O 1
ATOM 1515 N N . HIS A 1 192 ? 46.395 22.618 -32.245 1.00 84.69 192 HIS A N 1
ATOM 1516 C CA . HIS A 1 192 ? 45.393 23.495 -31.641 1.00 84.69 192 HIS A CA 1
ATOM 1517 C C . HIS A 1 192 ? 43.993 22.860 -31.645 1.00 84.69 192 HIS A C 1
ATOM 1519 O O . HIS A 1 192 ? 43.291 22.918 -30.638 1.00 84.69 192 HIS A O 1
ATOM 1525 N N . LEU A 1 193 ? 43.593 22.211 -32.747 1.00 82.69 193 LEU A N 1
ATOM 1526 C CA . LEU A 1 193 ? 42.316 21.492 -32.820 1.00 82.69 193 LEU A CA 1
ATOM 1527 C C . LEU A 1 193 ? 42.251 20.314 -31.841 1.00 82.69 193 LEU A C 1
ATOM 1529 O O . LEU A 1 193 ? 41.197 20.062 -31.261 1.00 82.69 193 LEU A O 1
ATOM 1533 N N . LEU A 1 194 ? 43.355 19.583 -31.662 1.00 85.56 194 LEU A N 1
ATOM 1534 C CA . LEU A 1 194 ? 43.437 18.483 -30.700 1.00 85.56 194 LEU A CA 1
ATOM 1535 C C . LEU A 1 194 ? 43.335 18.995 -29.259 1.00 85.56 194 LEU A C 1
ATOM 1537 O O . LEU A 1 194 ? 42.604 18.404 -28.469 1.00 85.56 194 LEU A O 1
ATOM 1541 N N . ASP A 1 195 ? 43.973 20.121 -28.938 1.00 88.44 195 ASP A N 1
ATOM 1542 C CA . ASP A 1 195 ? 43.862 20.765 -27.624 1.00 88.44 195 ASP A CA 1
ATOM 1543 C C . ASP A 1 195 ? 42.444 21.282 -27.345 1.00 88.44 195 ASP A C 1
ATOM 1545 O O . ASP A 1 195 ? 41.966 21.257 -26.209 1.00 88.44 195 ASP A O 1
ATOM 1549 N N . GLU A 1 196 ? 41.754 21.775 -28.370 1.00 86.62 196 GLU A N 1
ATOM 1550 C CA . GLU A 1 196 ? 40.365 22.224 -28.272 1.00 86.62 196 GLU A CA 1
ATOM 1551 C C . GLU A 1 196 ? 39.406 21.035 -28.116 1.00 86.62 196 GLU A C 1
ATOM 1553 O O . GLU A 1 196 ? 38.522 21.054 -27.262 1.00 86.62 196 GLU A O 1
ATOM 1558 N N . ASN A 1 197 ? 39.646 19.943 -28.848 1.00 88.81 197 ASN A N 1
ATOM 1559 C CA . ASN A 1 197 ? 38.903 18.693 -28.697 1.00 88.81 197 ASN A CA 1
ATOM 1560 C C . ASN A 1 197 ? 39.097 18.075 -27.306 1.00 88.81 197 ASN A C 1
ATOM 1562 O O . ASN A 1 197 ? 38.123 17.682 -26.667 1.00 88.81 197 ASN A O 1
ATOM 1566 N N . GLN A 1 198 ? 40.333 18.071 -26.801 1.00 91.38 198 GLN A N 1
ATOM 1567 C CA . GLN A 1 198 ? 40.649 17.630 -25.447 1.00 91.38 198 GLN A CA 1
ATOM 1568 C C . GLN A 1 198 ? 39.915 18.486 -24.409 1.00 91.38 198 GLN A C 1
ATOM 1570 O O . GLN A 1 198 ? 39.349 17.944 -23.461 1.00 91.38 198 GLN A O 1
ATOM 1575 N N . ARG A 1 199 ? 39.854 19.810 -24.615 1.00 93.12 199 ARG A N 1
ATOM 1576 C CA . ARG A 1 199 ? 39.068 20.717 -23.769 1.00 93.12 199 ARG A CA 1
ATOM 1577 C C . ARG A 1 199 ? 37.577 20.388 -23.799 1.00 93.12 199 ARG A C 1
ATOM 1579 O O . ARG A 1 199 ? 36.984 20.281 -22.729 1.00 93.12 199 ARG A O 1
ATOM 1586 N N . TYR A 1 200 ? 36.980 20.157 -24.970 1.00 92.44 200 TYR A N 1
ATOM 1587 C CA . TYR A 1 200 ? 35.574 19.743 -25.064 1.00 92.44 200 TYR A CA 1
ATOM 1588 C C . TYR A 1 200 ? 35.312 18.401 -24.383 1.00 92.44 200 TYR A C 1
ATOM 1590 O O . TYR A 1 200 ? 34.287 18.233 -23.727 1.00 92.44 200 TYR A O 1
ATOM 1598 N N . LEU A 1 201 ? 36.245 17.457 -24.491 1.00 92.12 201 LEU A N 1
ATOM 1599 C CA . LEU A 1 201 ? 36.131 16.147 -23.861 1.00 92.12 201 LEU A CA 1
ATOM 1600 C C . LEU A 1 201 ? 36.208 16.260 -22.334 1.00 92.12 201 LEU A C 1
ATOM 1602 O O . LEU A 1 201 ? 35.393 15.661 -21.632 1.00 92.12 201 LEU A O 1
ATOM 1606 N N . SER A 1 202 ? 37.113 17.091 -21.810 1.00 92.06 202 SER A N 1
ATOM 1607 C CA . SER A 1 202 ? 37.156 17.433 -20.384 1.00 92.06 202 SER A CA 1
ATOM 1608 C C . SER A 1 202 ? 35.872 18.124 -19.920 1.00 92.06 202 SER A C 1
ATOM 1610 O O . SER A 1 202 ? 35.344 17.785 -18.864 1.00 92.06 202 SER A O 1
ATOM 1612 N N . GLN A 1 203 ? 35.332 19.042 -20.720 1.00 93.50 203 GLN A N 1
ATOM 1613 C CA . GLN A 1 203 ? 34.104 19.768 -20.402 1.00 93.50 203 GLN A CA 1
ATOM 1614 C C . GLN A 1 203 ? 32.883 18.838 -20.381 1.00 93.50 203 GLN A C 1
ATOM 1616 O O . GLN A 1 203 ? 32.094 18.877 -19.442 1.00 93.50 203 GLN A O 1
ATOM 1621 N N . LEU A 1 204 ? 32.770 17.931 -21.355 1.00 91.62 204 LEU A N 1
ATOM 1622 C CA . LEU A 1 204 ? 31.732 16.901 -21.390 1.00 91.62 204 LEU A CA 1
ATOM 1623 C C . LEU A 1 204 ? 31.861 15.921 -20.218 1.00 91.62 204 LEU A C 1
ATOM 1625 O O . LEU A 1 204 ? 30.856 15.539 -19.627 1.00 91.62 204 LEU A O 1
ATOM 1629 N N . THR A 1 205 ? 33.088 15.535 -19.862 1.00 89.06 205 THR A N 1
ATOM 1630 C CA . THR A 1 205 ? 33.350 14.652 -18.714 1.00 89.06 205 THR A CA 1
ATOM 1631 C C . THR A 1 205 ? 32.915 15.315 -17.408 1.00 89.06 205 THR A C 1
ATOM 1633 O O . THR A 1 205 ? 32.242 14.679 -16.602 1.00 89.06 205 THR A O 1
ATOM 1636 N N . SER A 1 206 ? 33.225 16.604 -17.233 1.00 93.25 206 SER A N 1
ATOM 1637 C CA . SER A 1 206 ? 32.768 17.392 -16.084 1.00 93.25 206 SER A CA 1
ATOM 1638 C C . SER A 1 206 ? 31.243 17.460 -16.020 1.00 93.25 206 SER A C 1
ATOM 1640 O O . SER A 1 206 ? 30.675 17.206 -14.965 1.00 93.25 206 SER A O 1
ATOM 1642 N N . LEU A 1 207 ? 30.576 17.739 -17.145 1.00 92.75 207 LEU A N 1
ATOM 1643 C CA . LEU A 1 207 ? 29.113 17.819 -17.211 1.00 92.75 207 LEU A CA 1
ATOM 1644 C C . LEU A 1 207 ? 28.439 16.468 -16.930 1.00 92.75 207 LEU A C 1
ATOM 1646 O O . LEU A 1 207 ? 27.420 16.416 -16.248 1.00 92.75 207 LEU A O 1
ATOM 1650 N N . LEU A 1 208 ? 29.003 15.363 -17.426 1.00 87.75 208 LEU A N 1
ATOM 1651 C CA . LEU A 1 208 ? 28.512 14.014 -17.122 1.00 87.75 208 LEU A CA 1
ATOM 1652 C C . LEU A 1 208 ? 28.683 13.669 -15.642 1.00 87.75 208 LEU A C 1
ATOM 1654 O O . LEU A 1 208 ? 27.800 13.046 -15.054 1.00 87.75 208 LEU A O 1
ATOM 1658 N N . GLN A 1 209 ? 29.805 14.067 -15.043 1.00 85.44 209 GLN A N 1
ATOM 1659 C CA . GLN A 1 209 ? 30.065 13.846 -13.628 1.00 85.44 209 GLN A CA 1
ATOM 1660 C C . GLN A 1 209 ? 29.116 14.673 -12.756 1.00 85.44 209 GLN A C 1
ATOM 1662 O O . GLN A 1 209 ? 28.521 14.119 -11.839 1.00 85.44 209 GLN A O 1
ATOM 1667 N N . GLU A 1 210 ? 28.902 15.943 -13.098 1.00 86.88 210 GLU A N 1
ATOM 1668 C CA . GLU A 1 210 ? 27.944 16.829 -12.434 1.00 86.88 210 GLU A CA 1
ATOM 1669 C C . GLU A 1 210 ? 26.515 16.277 -12.531 1.00 86.88 210 GLU A C 1
ATOM 1671 O O . GLU A 1 210 ? 25.877 16.073 -11.506 1.00 86.88 210 GLU A O 1
ATOM 1676 N N . ALA A 1 211 ? 26.051 15.892 -13.726 1.00 79.31 211 ALA A N 1
ATOM 1677 C CA . ALA A 1 211 ? 24.723 15.300 -13.917 1.00 79.31 211 ALA A CA 1
ATOM 1678 C C . ALA A 1 211 ? 24.548 13.953 -13.188 1.00 79.31 211 ALA A C 1
ATOM 1680 O O . ALA A 1 211 ? 23.470 13.648 -12.673 1.00 79.31 211 ALA A O 1
ATOM 1681 N N . SER A 1 212 ? 25.600 13.129 -13.125 1.00 75.25 212 SER A N 1
ATOM 1682 C CA . SER A 1 212 ? 25.574 11.881 -12.359 1.00 75.25 212 SER A CA 1
ATOM 1683 C C . SER A 1 212 ? 25.514 12.154 -10.854 1.00 75.25 212 SER A C 1
ATOM 1685 O O . SER A 1 212 ? 24.824 11.439 -10.129 1.00 75.25 212 SER A O 1
ATOM 1687 N N . GLN A 1 213 ? 26.214 13.182 -10.377 1.00 74.12 213 GLN A N 1
ATOM 1688 C CA . GLN A 1 213 ? 26.260 13.567 -8.969 1.00 74.12 213 GLN A CA 1
ATOM 1689 C C . GLN A 1 213 ? 24.941 14.214 -8.523 1.00 74.12 213 GLN A C 1
ATOM 1691 O O . GLN A 1 213 ? 24.423 13.840 -7.475 1.00 74.12 213 GLN A O 1
ATOM 1696 N N . ASP A 1 214 ? 24.326 15.041 -9.370 1.00 64.50 214 ASP A N 1
ATOM 1697 C CA . ASP A 1 214 ? 22.976 15.592 -9.182 1.00 64.50 214 ASP A CA 1
ATOM 1698 C C . ASP A 1 214 ? 21.919 14.486 -9.078 1.00 64.50 214 ASP A C 1
ATOM 1700 O O . ASP A 1 214 ? 21.072 14.498 -8.184 1.00 64.50 214 ASP A O 1
ATOM 1704 N N . LYS A 1 215 ? 22.008 13.461 -9.939 1.00 56.38 215 LYS A N 1
ATOM 1705 C CA . LYS A 1 215 ? 21.137 12.279 -9.855 1.00 56.38 215 LYS A CA 1
ATOM 1706 C C . LYS A 1 215 ? 21.344 11.519 -8.542 1.00 56.38 215 LYS A C 1
ATOM 1708 O O . LYS A 1 215 ? 20.382 11.000 -7.991 1.00 56.38 215 LYS A O 1
ATOM 1713 N N . THR A 1 216 ? 22.572 11.472 -8.024 1.00 55.81 216 THR A N 1
ATOM 1714 C CA . THR A 1 216 ? 22.886 10.785 -6.760 1.00 55.81 216 THR A CA 1
ATOM 1715 C C . THR A 1 216 ? 22.399 11.580 -5.544 1.00 55.81 216 THR A C 1
ATOM 1717 O O . THR A 1 216 ? 21.836 10.978 -4.638 1.00 55.81 216 THR A O 1
ATOM 1720 N N . CYS A 1 217 ? 22.530 12.914 -5.539 1.00 54.69 217 CYS A N 1
ATOM 1721 C CA . CYS A 1 217 ? 21.968 13.786 -4.498 1.00 54.69 217 CYS A CA 1
ATOM 1722 C C . CYS A 1 217 ? 20.435 13.733 -4.477 1.00 54.69 217 CYS A C 1
ATOM 1724 O O . CYS A 1 217 ? 19.853 13.559 -3.415 1.00 54.69 217 CYS A O 1
ATOM 1726 N N . ASN A 1 218 ? 19.786 13.769 -5.646 1.00 51.84 218 ASN A N 1
ATOM 1727 C CA . ASN A 1 218 ? 18.329 13.637 -5.762 1.00 51.84 218 ASN A CA 1
ATOM 1728 C C . ASN A 1 218 ? 17.829 12.245 -5.306 1.00 51.84 218 ASN A C 1
ATOM 1730 O O . ASN A 1 218 ? 16.768 12.125 -4.702 1.00 51.84 218 ASN A O 1
ATOM 1734 N N . ILE A 1 219 ? 18.618 11.186 -5.526 1.00 49.81 219 ILE A N 1
ATOM 1735 C CA . ILE A 1 219 ? 18.356 9.846 -4.967 1.00 49.81 219 ILE A CA 1
ATOM 1736 C C . ILE A 1 219 ? 18.560 9.818 -3.441 1.00 49.81 219 ILE A C 1
ATOM 1738 O O . ILE A 1 219 ? 17.795 9.157 -2.746 1.00 49.81 219 ILE A O 1
ATOM 1742 N N . MET A 1 220 ? 19.550 10.542 -2.908 1.00 52.97 220 MET A N 1
ATOM 1743 C CA . MET A 1 220 ? 19.795 10.675 -1.463 1.00 52.97 220 MET A CA 1
ATOM 1744 C C . MET A 1 220 ? 18.681 11.455 -0.746 1.00 52.97 220 MET A C 1
ATOM 1746 O O . MET A 1 220 ? 18.336 11.122 0.383 1.00 52.97 220 MET A O 1
ATOM 1750 N N . ASP A 1 221 ? 18.070 12.438 -1.412 1.00 52.47 221 ASP A N 1
ATOM 1751 C CA . ASP A 1 221 ? 16.903 13.176 -0.902 1.00 52.47 221 ASP A CA 1
ATOM 1752 C C . ASP A 1 221 ? 15.611 12.331 -0.909 1.00 52.47 221 ASP A C 1
ATOM 1754 O O . ASP A 1 221 ? 14.635 12.667 -0.238 1.00 52.47 221 ASP A O 1
ATOM 1758 N N . GLN A 1 222 ? 15.610 11.206 -1.633 1.00 50.78 222 GLN A N 1
ATOM 1759 C CA . GLN A 1 222 ? 14.552 10.190 -1.634 1.00 50.78 222 GLN A CA 1
ATOM 1760 C C . GLN A 1 222 ? 14.912 8.973 -0.769 1.00 50.78 222 GLN A C 1
ATOM 1762 O O . GLN A 1 222 ? 14.291 7.916 -0.896 1.00 50.78 222 GLN A O 1
ATOM 1767 N N . ASP A 1 223 ? 15.910 9.090 0.110 1.00 51.78 223 ASP A N 1
ATOM 1768 C CA . ASP A 1 223 ? 16.253 8.027 1.044 1.00 51.78 223 ASP A CA 1
ATOM 1769 C C . ASP A 1 223 ? 15.137 7.891 2.094 1.00 51.78 223 ASP A C 1
ATOM 1771 O O . ASP A 1 223 ? 15.046 8.624 3.080 1.00 51.78 223 ASP A O 1
ATOM 1775 N N . TRP A 1 224 ? 14.243 6.924 1.880 1.00 61.19 224 TRP A N 1
ATOM 1776 C CA . TRP A 1 224 ? 13.208 6.516 2.832 1.00 61.19 224 TRP A CA 1
ATOM 1777 C C . TRP A 1 224 ? 13.811 5.737 4.009 1.00 61.19 224 TRP A C 1
ATOM 1779 O O . TRP A 1 224 ? 13.173 4.833 4.546 1.00 61.19 224 TRP A O 1
ATOM 1789 N N . SER A 1 225 ? 15.033 6.046 4.440 1.00 58.97 225 SER A N 1
ATOM 1790 C CA . SER A 1 225 ? 15.688 5.405 5.584 1.00 58.97 225 SER A CA 1
ATOM 1791 C C . SER A 1 225 ? 14.885 5.560 6.883 1.00 58.97 225 SER A C 1
ATOM 1793 O O . SER A 1 225 ? 14.991 4.728 7.776 1.00 58.97 225 SER A O 1
ATOM 1795 N N . TRP A 1 226 ? 13.966 6.528 6.957 1.00 51.81 226 TRP A N 1
ATOM 1796 C CA . TRP A 1 226 ? 12.964 6.637 8.025 1.00 51.81 226 TRP A CA 1
ATOM 1797 C C . TRP A 1 226 ? 11.827 5.594 7.956 1.00 51.81 226 TRP A C 1
ATOM 1799 O O . TRP A 1 226 ? 11.128 5.385 8.946 1.00 51.81 226 TRP A O 1
ATOM 1809 N N . THR A 1 227 ? 11.641 4.918 6.817 1.00 51.41 227 THR A N 1
ATOM 1810 C CA . THR A 1 227 ? 10.772 3.731 6.669 1.00 51.41 227 THR A CA 1
ATOM 1811 C C . THR A 1 227 ? 11.514 2.424 6.920 1.00 51.41 227 THR A C 1
ATOM 1813 O O . THR A 1 227 ? 10.874 1.391 7.131 1.00 51.41 227 THR A O 1
ATOM 1816 N N . GLN A 1 228 ? 12.853 2.446 6.943 1.00 44.19 228 GLN A N 1
ATOM 1817 C CA . GLN A 1 228 ? 13.610 1.302 7.421 1.00 44.19 228 GLN A CA 1
ATOM 1818 C C . GLN A 1 228 ? 13.393 1.194 8.925 1.00 44.19 228 GLN A C 1
ATOM 1820 O O . GLN A 1 228 ? 13.987 1.904 9.734 1.00 44.19 228 GLN A O 1
ATOM 1825 N N . TYR A 1 229 ? 12.531 0.254 9.293 1.00 43.72 229 TYR A N 1
ATOM 1826 C CA . TYR A 1 229 ? 12.432 -0.289 10.637 1.00 43.72 229 TYR A CA 1
ATOM 1827 C C . TYR A 1 229 ? 13.729 -1.062 10.931 1.00 43.72 229 TYR A C 1
ATOM 1829 O O . TYR A 1 229 ? 13.778 -2.290 10.914 1.00 43.72 229 TYR A O 1
ATOM 1837 N N . GLY A 1 230 ? 14.832 -0.335 11.105 1.00 44.62 230 GLY A N 1
ATOM 1838 C CA . GLY A 1 230 ? 16.116 -0.902 11.463 1.00 44.62 230 GLY A CA 1
ATOM 1839 C C . GLY A 1 230 ? 16.019 -1.540 12.842 1.00 44.62 230 GLY A C 1
ATOM 1840 O O . GLY A 1 230 ? 15.785 -0.854 13.828 1.00 44.62 230 GLY A O 1
ATOM 1841 N N . SER A 1 231 ? 16.226 -2.855 12.903 1.00 44.72 231 SER A N 1
ATOM 1842 C CA . SER A 1 231 ? 17.022 -3.497 13.955 1.00 44.72 231 SER A CA 1
ATOM 1843 C C . SER A 1 231 ? 16.638 -3.245 15.430 1.00 44.72 231 SER A C 1
ATOM 1845 O O . SER A 1 231 ? 17.484 -3.396 16.307 1.00 44.72 231 SER A O 1
ATOM 1847 N N . VAL A 1 232 ? 15.382 -2.918 15.753 1.00 43.19 232 VAL A N 1
ATOM 1848 C CA . VAL A 1 232 ? 14.888 -2.930 17.153 1.00 43.19 232 VAL A CA 1
ATOM 1849 C C . VAL A 1 232 ? 14.375 -4.325 17.565 1.00 43.19 232 VAL A C 1
ATOM 1851 O O . VAL A 1 232 ? 14.115 -4.587 18.740 1.00 43.19 232 VAL A O 1
ATOM 1854 N N . VAL A 1 233 ? 14.277 -5.267 16.620 1.00 44.44 233 VAL A N 1
ATOM 1855 C CA . VAL A 1 233 ? 13.779 -6.626 16.899 1.00 44.44 233 VAL A CA 1
ATOM 1856 C C . VAL A 1 233 ? 14.850 -7.537 17.518 1.00 44.44 233 VAL A C 1
ATOM 1858 O O . VAL A 1 233 ? 14.499 -8.383 18.334 1.00 44.44 233 VAL A O 1
ATOM 1861 N N . ASP A 1 234 ? 16.146 -7.315 17.275 1.00 39.53 234 ASP A N 1
ATOM 1862 C CA . ASP A 1 234 ? 17.184 -8.216 17.816 1.00 39.53 234 ASP A CA 1
ATOM 1863 C C . ASP A 1 234 ? 17.483 -8.020 19.314 1.00 39.53 234 ASP A C 1
ATOM 1865 O O . ASP A 1 234 ? 17.944 -8.950 19.964 1.00 39.53 234 ASP A O 1
ATOM 1869 N N . GLN A 1 235 ? 17.145 -6.874 19.920 1.00 37.94 235 GLN A N 1
ATOM 1870 C CA . GLN A 1 235 ? 17.257 -6.695 21.384 1.00 37.94 235 GLN A CA 1
ATOM 1871 C C . GLN A 1 235 ? 15.969 -7.029 22.150 1.00 37.94 235 GLN A C 1
ATOM 1873 O O . GLN A 1 235 ? 15.997 -7.225 23.367 1.00 37.94 235 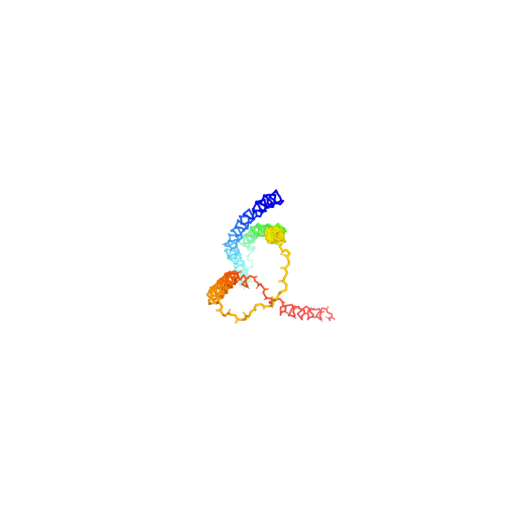GLN A O 1
ATOM 1878 N N . THR A 1 236 ? 14.831 -7.124 21.457 1.00 43.28 236 THR A N 1
ATOM 1879 C CA . THR A 1 236 ? 13.554 -7.506 22.080 1.00 43.28 236 THR A CA 1
ATOM 1880 C C . THR A 1 236 ? 13.270 -9.005 21.979 1.00 43.28 236 THR A C 1
ATOM 1882 O O . THR A 1 236 ? 12.546 -9.530 22.823 1.00 43.28 236 THR A O 1
ATOM 1885 N N . LEU A 1 237 ? 13.896 -9.730 21.042 1.00 40.19 237 LEU A N 1
ATOM 1886 C CA . LEU A 1 237 ? 13.781 -11.191 20.985 1.00 40.19 237 LEU A CA 1
ATOM 1887 C C . LEU A 1 237 ? 14.578 -11.903 22.098 1.00 40.19 237 LEU A C 1
ATOM 1889 O O . LEU A 1 237 ? 14.070 -12.852 22.689 1.00 40.19 237 LEU A O 1
ATOM 1893 N N . GLU A 1 238 ? 15.761 -11.405 22.484 1.00 39.97 238 GLU A N 1
ATOM 1894 C CA . GLU A 1 238 ? 16.535 -11.985 23.604 1.00 39.97 238 GLU A CA 1
ATOM 1895 C C . GLU A 1 238 ? 15.877 -11.762 24.984 1.00 39.97 238 GLU A C 1
ATOM 1897 O O . GLU A 1 238 ? 16.069 -12.543 25.923 1.00 39.97 238 GLU A O 1
ATOM 1902 N N . THR A 1 239 ? 15.043 -10.728 25.124 1.00 43.00 239 THR A N 1
ATOM 1903 C CA . THR A 1 239 ? 14.302 -10.459 26.369 1.00 43.00 239 THR A CA 1
ATOM 1904 C C . THR A 1 239 ? 12.990 -11.244 26.479 1.00 43.00 239 THR A C 1
ATOM 1906 O O . THR A 1 239 ? 12.494 -11.442 27.589 1.00 43.00 239 THR A O 1
ATOM 1909 N N . LEU A 1 240 ? 12.456 -11.770 25.371 1.00 44.97 240 LEU A N 1
ATOM 1910 C CA . LEU A 1 240 ? 11.282 -12.653 25.373 1.00 44.97 240 LEU A CA 1
ATOM 1911 C C . LEU A 1 240 ? 11.647 -14.130 25.605 1.00 44.97 240 LEU A C 1
ATOM 1913 O O . LEU A 1 240 ? 10.899 -14.835 26.289 1.00 44.97 240 LEU A O 1
ATOM 1917 N N . ASP A 1 241 ? 12.821 -14.586 25.160 1.00 43.22 241 ASP A N 1
ATOM 1918 C CA . ASP A 1 241 ? 13.274 -15.962 25.425 1.00 43.22 241 ASP A CA 1
ATOM 1919 C C . ASP A 1 241 ? 13.698 -16.183 26.888 1.00 43.22 241 ASP A C 1
ATOM 1921 O O . ASP A 1 241 ? 13.426 -17.235 27.476 1.00 43.22 241 ASP A O 1
ATOM 1925 N N . THR A 1 242 ? 14.262 -15.167 27.546 1.00 48.06 242 THR A N 1
ATOM 1926 C CA . THR A 1 242 ? 14.611 -15.253 28.977 1.00 48.06 242 THR A CA 1
ATOM 1927 C C . THR A 1 242 ? 13.382 -15.257 29.892 1.00 48.06 242 THR A C 1
ATOM 1929 O O . THR A 1 242 ? 13.401 -15.906 30.943 1.00 48.06 242 THR A O 1
ATOM 1932 N N . HIS A 1 243 ? 12.281 -14.610 29.492 1.00 44.53 243 HIS A N 1
ATOM 1933 C CA . HIS A 1 243 ? 11.058 -14.589 30.299 1.00 44.53 243 HIS A CA 1
ATOM 1934 C C . HIS A 1 243 ? 10.198 -15.850 30.119 1.00 44.53 243 HIS A C 1
ATOM 1936 O O . HIS A 1 243 ? 9.597 -16.336 31.082 1.00 44.53 243 HIS A O 1
ATOM 1942 N N . THR A 1 244 ? 10.222 -16.454 28.927 1.00 47.69 244 THR A N 1
ATOM 1943 C CA . THR A 1 244 ? 9.518 -17.717 28.652 1.00 47.69 244 THR A CA 1
ATOM 1944 C C . THR A 1 244 ? 10.186 -18.901 29.366 1.00 47.69 244 THR A C 1
ATOM 1946 O O . THR A 1 244 ? 9.498 -19.770 29.908 1.00 47.69 244 THR A O 1
ATOM 1949 N N . HIS A 1 245 ? 11.519 -18.895 29.496 1.00 46.66 245 HIS A N 1
ATOM 1950 C CA . HIS A 1 245 ? 12.237 -19.932 30.245 1.00 46.66 245 HIS A CA 1
ATOM 1951 C C . HIS A 1 245 ? 11.993 -19.856 31.769 1.00 46.66 245 HIS A C 1
ATOM 1953 O O . HIS A 1 245 ? 11.919 -20.894 32.432 1.00 46.66 245 HIS A O 1
ATOM 1959 N N . TYR A 1 246 ? 11.790 -18.656 32.331 1.00 43.25 246 TYR A N 1
ATOM 1960 C CA . TYR A 1 246 ? 11.489 -18.483 33.760 1.00 43.25 246 TYR A CA 1
ATOM 1961 C C . TYR A 1 246 ? 10.081 -18.967 34.146 1.00 43.25 246 TYR A C 1
ATOM 1963 O O . TYR A 1 246 ? 9.893 -19.491 35.244 1.00 43.25 246 TYR A O 1
ATOM 1971 N N . MET A 1 247 ? 9.102 -18.853 33.243 1.00 47.47 247 MET A N 1
ATOM 1972 C CA . MET A 1 247 ? 7.736 -19.333 33.488 1.00 47.47 247 MET A CA 1
ATOM 1973 C C . MET A 1 247 ? 7.598 -20.856 33.345 1.00 47.47 247 MET A C 1
ATOM 1975 O O . MET A 1 247 ? 6.759 -21.451 34.017 1.00 47.47 247 MET A O 1
ATOM 1979 N N . SER A 1 248 ? 8.455 -21.514 32.555 1.00 48.66 248 SER A N 1
ATOM 1980 C CA . SER A 1 248 ? 8.425 -22.979 32.430 1.00 48.66 248 SER A CA 1
ATOM 1981 C C . SER A 1 248 ? 9.016 -23.706 33.648 1.00 48.66 248 SER A C 1
ATOM 1983 O O . SER A 1 248 ? 8.597 -24.819 33.946 1.00 48.66 248 SER A O 1
ATOM 1985 N N . CYS A 1 249 ? 9.933 -23.087 34.405 1.00 47.25 249 CYS A N 1
ATOM 1986 C CA . CYS A 1 249 ? 10.518 -23.697 35.612 1.00 47.25 249 CYS A CA 1
ATOM 1987 C C . CYS A 1 249 ? 9.656 -23.551 36.882 1.00 47.25 249 CYS A C 1
ATOM 1989 O O . CYS A 1 249 ? 9.935 -24.206 37.885 1.00 47.25 249 CYS A O 1
ATOM 1991 N N . LEU A 1 250 ? 8.615 -22.710 36.861 1.00 44.41 250 LEU A N 1
ATOM 1992 C CA . LEU A 1 250 ? 7.686 -22.519 37.986 1.00 44.41 250 LEU A CA 1
ATOM 1993 C C . LEU A 1 250 ? 6.452 -23.433 37.924 1.00 44.41 250 LEU A C 1
ATOM 1995 O O . LEU A 1 250 ? 5.694 -23.479 38.886 1.00 44.41 250 LEU A O 1
ATOM 1999 N N . SER A 1 251 ? 6.266 -24.178 36.830 1.00 44.12 251 SER A N 1
ATOM 2000 C CA . SER A 1 251 ? 5.147 -25.117 36.666 1.00 44.12 251 SER A CA 1
ATOM 2001 C C . SER A 1 251 ? 5.500 -26.576 37.004 1.00 44.12 251 SER A C 1
ATOM 2003 O O . SER A 1 251 ? 4.649 -27.449 36.848 1.00 44.12 251 SER A O 1
ATOM 2005 N N . GLU A 1 252 ? 6.727 -26.851 37.462 1.00 44.22 252 GLU A N 1
ATOM 2006 C CA . GLU A 1 252 ? 7.237 -28.209 37.733 1.00 44.22 252 GLU A CA 1
ATOM 2007 C C . GLU A 1 252 ? 7.716 -28.427 39.187 1.00 44.22 252 GLU A C 1
ATOM 2009 O O . GLU A 1 252 ? 8.572 -29.270 39.461 1.00 44.22 252 GLU A O 1
ATOM 2014 N N . LYS A 1 253 ? 7.140 -27.698 40.152 1.00 41.84 253 LYS A N 1
ATOM 2015 C CA . LYS A 1 253 ? 7.248 -28.011 41.588 1.00 41.84 253 LYS A CA 1
ATOM 2016 C C . LYS A 1 253 ? 5.905 -27.942 42.295 1.00 41.84 253 LYS A C 1
ATOM 2018 O O . LYS A 1 253 ? 5.185 -26.947 42.074 1.00 41.84 253 LYS A O 1
#

Secondary structure (DSSP, 8-state):
-HHHHHHHHHHHHHHHHHT--HHHHHHHHHHHHHHHHHHH--TTHHHHHHHHHHHHHHHHHHHHHHHHTTSSS---S----HHHHHHHHHHHHHHHHHHHHHHHHHHHHHHHHHHHHHHHHHHHHHHHHHHHHHHHHHHHHHHHHHHHHHHHHHHHHHHHHTT----------PPP----THHHHHHHHHHHHHHHHHHHHHHHHHHHHHHHHHHHHHHHTT-GGGT---SSHHHHHHHHHHHHHHHHTTS--

Radius of gyration: 43.03 Å; chains: 1; bounding box: 105×55×128 Å

InterPro domains:
  IPR022007 I-kappa-kinase-beta NEMO binding domain [PF12179] (192-227)
  IPR022007 I-kappa-kinase-beta NEMO binding domain [SM01239] (190-227)
  IPR041185 IKBKB, scaffold dimerization domain [PF18397] (1-157)
  IPR046375 IKBKB, scaffold dimerization domain superfamily [G3DSA:1.20.1270.250] (1-164)
  IPR051180 Inhibitor of nuclear factor kappa-B kinase [PTHR22969] (1-228)

Sequence (253 aa):
MLKAWQDDEQKADAFTQVSEVGYLDEEIVCLHSEIVELQRSPFARRQADIMEQLEEKAIELYKQLKAKCKSPDPPHGYSDSSEMVKTIVQTVQNQDRILRDLYTHLSKILECKCRIVALFPKLEGAVESIKAAEAAVMTMQMKRQREFWHLLKIACAQNGSHNSLTPSSDASSPPPLTMNPLRHTHSESVCHLLDENQRYLSQLTSLLQEASQDKTCNIMDQDWSWTQYGSVVDQTLETLDTHTHYMSCLSEK